Protein AF-A0A969IJN6-F1 (afdb_monomer)

Sequence (186 aa):
MRHLQPDRSSRRGGCRHGSCEPPGGALHSAHHQQQGEQNLDPATGQPVNIPVAGADDQGPAELYTGAALYLRDQCNAEDEESDAFQDTAICGMGWTETRVDYDEDPSGKIVIDRIDPLEMAWDVRAAKRNLVDARRLHRAREIDIAVAREMFPGIDDEALDAGWARPALLDAAPHDREAARNYANA

Mean predicted aligned error: 18.48 Å

Foldseek 3Di:
DDDDDDDDDDDDDDDDDDDDDDDDDDPPPPPPPPPPDFCADPVPRHRDDDDDDDDPDPPVVVVVVVVVVVLCVQAVVVVLVVVQVVCCVVVVGWDWDWDWDCPVPVVTRTYIHTDRPVQKDWDPPQDDPPSPVTPDIGGHDDDDLVVLCVVPPPDDSVVSDPVVVCPPVVPDDPPDPVVVVPPPPD

Solvent-accessible surface area (backbone atoms only — not comparable to full-atom values): 12509 Å² total; per-residue (Å²): 133,85,88,82,84,85,89,78,91,85,84,91,84,79,89,76,96,73,94,76,89,81,80,94,75,78,86,76,75,79,76,77,78,78,76,77,81,71,58,50,39,91,89,74,72,43,74,64,85,85,86,92,82,83,91,83,60,67,68,64,55,53,50,53,50,53,49,52,51,50,51,39,65,76,30,55,31,69,60,30,54,48,50,18,49,50,35,26,73,74,75,70,44,50,33,70,46,79,46,76,40,55,87,91,32,89,88,50,40,60,38,45,44,58,46,66,56,88,32,52,47,67,39,90,82,37,79,47,78,91,46,76,66,39,88,47,77,46,77,59,81,93,72,59,67,70,58,52,46,68,78,43,70,93,62,57,69,79,77,68,57,62,69,85,80,39,68,74,69,77,71,55,66,78,84,55,71,71,66,68,71,57,78,84,76,127

Secondary structure (DSSP, 8-state):
---------------------------------------B-TTT--B-----SS---HHHHHHHHHHHHHHHHHTTHHHHHHHHHHHHHHHS--EEEEEEE-SS-TT-EEEEEEE-GGGEEE-TT--SGGGTT-S-EEE-----HHHHHHHSTT--HHHH--GGG-HHHHS-----HHHHHTTT--

Radius of gyration: 38.67 Å; Cα contacts (8 Å, |Δi|>4): 119; chains: 1; bounding box: 124×52×88 Å

pLDDT: mean 70.0, std 20.25, range [29.44, 93.81]

Structure (mmCIF, N/CA/C/O backbone):
data_AF-A0A969IJN6-F1
#
_entry.id   AF-A0A969IJN6-F1
#
loop_
_atom_site.group_PDB
_atom_site.id
_atom_site.type_symbol
_atom_site.label_atom_id
_atom_site.label_alt_id
_atom_site.label_comp_id
_atom_site.label_asym_id
_atom_site.label_entity_id
_atom_site.label_seq_id
_atom_site.pdbx_PDB_ins_code
_atom_site.Cartn_x
_atom_site.Cartn_y
_atom_site.Cartn_z
_atom_site.occupancy
_atom_site.B_iso_or_equiv
_atom_site.auth_seq_id
_atom_site.auth_comp_id
_atom_site.auth_asym_id
_atom_site.auth_atom_id
_atom_site.pdbx_PDB_model_num
ATOM 1 N N . MET A 1 1 ? -94.308 12.538 38.884 1.00 36.22 1 MET A N 1
ATOM 2 C CA . MET A 1 1 ? -95.368 11.569 39.250 1.00 36.22 1 MET A CA 1
ATOM 3 C C . MET A 1 1 ? -94.684 10.321 39.792 1.00 36.22 1 MET A C 1
ATOM 5 O O . MET A 1 1 ? -93.866 9.763 39.083 1.00 36.22 1 MET A O 1
ATOM 9 N N . ARG A 1 2 ? -94.707 10.140 41.122 1.00 33.03 2 ARG A N 1
ATOM 10 C CA . ARG A 1 2 ? -95.430 9.065 41.848 1.00 33.03 2 ARG A CA 1
ATOM 11 C C . ARG A 1 2 ? -94.942 7.659 41.458 1.00 33.03 2 ARG A C 1
ATOM 13 O O . ARG A 1 2 ? -95.201 7.217 40.355 1.00 33.03 2 ARG A O 1
ATOM 20 N N . HIS A 1 3 ? -94.073 7.065 42.279 1.00 32.59 3 HIS A N 1
ATOM 21 C CA . HIS A 1 3 ? -94.397 6.121 43.371 1.00 32.59 3 HIS A CA 1
ATOM 22 C C . HIS A 1 3 ? -94.630 4.686 42.871 1.00 32.59 3 HIS A C 1
ATOM 24 O O . HIS A 1 3 ? -95.576 4.461 42.133 1.00 32.59 3 HIS A O 1
ATOM 30 N N . LEU A 1 4 ? -93.813 3.732 43.336 1.00 39.22 4 LEU A N 1
ATOM 31 C CA . LEU A 1 4 ? -94.166 2.665 44.296 1.00 39.22 4 LEU A CA 1
ATOM 32 C C . LEU A 1 4 ? -93.147 1.500 44.192 1.00 39.22 4 LEU A C 1
ATOM 34 O O . LEU A 1 4 ? -93.090 0.793 43.194 1.00 39.22 4 LEU A O 1
ATOM 38 N N . GLN A 1 5 ? -92.365 1.299 45.259 1.00 45.56 5 GLN A N 1
ATOM 39 C CA . GLN A 1 5 ? -91.896 -0.024 45.734 1.00 45.56 5 GLN A CA 1
ATOM 40 C C . GLN A 1 5 ? -93.131 -0.842 46.233 1.00 45.56 5 GLN A C 1
ATOM 42 O O . GLN A 1 5 ? -94.168 -0.182 46.373 1.00 45.56 5 GLN A O 1
ATOM 47 N N . PRO A 1 6 ? -93.114 -2.165 46.591 1.00 51.66 6 PRO A N 1
ATOM 48 C CA . PRO A 1 6 ? -92.059 -2.832 47.390 1.00 51.66 6 PRO A CA 1
ATOM 49 C C . PRO A 1 6 ? -91.931 -4.390 47.357 1.00 51.66 6 PRO A C 1
ATOM 51 O O . PRO A 1 6 ? -92.678 -5.092 46.688 1.00 51.66 6 PRO A O 1
ATOM 54 N N . ASP A 1 7 ? -91.018 -4.870 48.221 1.00 37.38 7 ASP A N 1
ATOM 55 C CA . ASP A 1 7 ? -91.018 -6.145 48.978 1.00 37.38 7 ASP A CA 1
ATOM 56 C C . ASP A 1 7 ? -90.727 -7.457 48.202 1.00 37.38 7 ASP A C 1
ATOM 58 O O . ASP A 1 7 ? -91.192 -7.661 47.094 1.00 37.38 7 ASP A O 1
ATOM 62 N N . ARG A 1 8 ? -89.987 -8.455 48.712 1.00 37.47 8 ARG A N 1
ATOM 63 C CA . ARG A 1 8 ? -89.837 -8.896 50.107 1.00 37.47 8 ARG A CA 1
ATOM 64 C C . ARG A 1 8 ? -88.759 -9.987 50.210 1.00 37.47 8 ARG A C 1
ATOM 66 O O . ARG A 1 8 ? -88.712 -10.851 49.345 1.00 37.47 8 ARG A O 1
ATOM 73 N N . SER A 1 9 ? -88.058 -10.023 51.352 1.00 36.81 9 SER A N 1
ATOM 74 C CA . SER A 1 9 ? -87.565 -11.224 52.081 1.00 36.81 9 SER A CA 1
ATOM 75 C C . SER A 1 9 ? -86.662 -12.239 51.362 1.00 36.81 9 SER A C 1
ATOM 77 O O . SER A 1 9 ? -86.901 -12.639 50.244 1.00 36.81 9 SER A O 1
ATOM 79 N N . SER A 1 10 ? -85.701 -12.922 51.962 1.00 35.84 10 SER A N 1
ATOM 80 C CA . SER A 1 10 ? -85.052 -12.986 53.270 1.00 35.84 10 SER A CA 1
ATOM 81 C C . SER A 1 10 ? -83.904 -13.978 53.026 1.00 35.84 10 SER A C 1
ATOM 83 O O . SER A 1 10 ? -84.058 -14.903 52.232 1.00 35.84 10 SER A O 1
ATOM 85 N N . ARG A 1 11 ? -82.752 -13.841 53.670 1.00 39.81 11 ARG A N 1
ATOM 86 C CA . ARG A 1 11 ? -82.365 -14.746 54.754 1.00 39.81 11 ARG A CA 1
ATOM 87 C C . ARG A 1 11 ? -81.175 -14.148 55.489 1.00 39.81 11 ARG A C 1
ATOM 89 O O . ARG A 1 11 ? -80.240 -13.618 54.903 1.00 39.81 11 ARG A O 1
ATOM 96 N N . ARG A 1 12 ? -81.303 -14.231 56.805 1.00 34.69 12 ARG A N 1
ATOM 97 C CA . ARG A 1 12 ? -80.382 -13.790 57.843 1.00 34.69 12 ARG A CA 1
ATOM 98 C C . ARG A 1 12 ? -79.146 -14.691 57.870 1.00 34.69 12 ARG A C 1
ATOM 100 O O . ARG A 1 12 ? -79.270 -15.894 57.672 1.00 34.69 12 ARG A O 1
ATOM 107 N N . GLY A 1 13 ? -78.012 -14.112 58.243 1.00 35.03 13 GLY A N 1
ATOM 108 C CA . GLY A 1 13 ? -76.800 -14.826 58.636 1.00 35.03 13 GLY A CA 1
ATOM 109 C C . GLY A 1 13 ? -75.745 -13.824 59.083 1.00 35.03 13 GLY A C 1
ATOM 110 O O . GLY A 1 13 ? -74.882 -13.453 58.301 1.00 35.03 13 GLY A O 1
ATOM 111 N N . GLY A 1 14 ? -75.901 -13.287 60.295 1.00 34.78 14 GLY A N 1
ATOM 112 C CA . GLY A 1 14 ? -74.968 -12.325 60.880 1.00 34.78 14 GLY A CA 1
ATOM 113 C C . GLY A 1 14 ? -73.783 -12.976 61.596 1.00 34.78 14 GLY A C 1
ATOM 114 O O . GLY A 1 14 ? -73.770 -14.187 61.801 1.00 34.78 14 GLY A O 1
ATOM 115 N N . CYS A 1 15 ? -72.898 -12.090 62.080 1.00 29.44 15 CYS A N 1
ATOM 116 C CA . CYS A 1 15 ? -71.851 -12.295 63.096 1.00 29.44 15 CYS A CA 1
ATOM 117 C C . CYS A 1 15 ? -70.594 -13.054 62.609 1.00 29.44 15 CYS A C 1
ATOM 119 O O . CYS A 1 15 ? -70.708 -14.090 61.983 1.00 29.44 15 CYS A O 1
ATOM 121 N N . ARG A 1 16 ? -69.347 -12.651 62.888 1.00 36.66 16 ARG A N 1
ATOM 122 C CA . ARG A 1 16 ? -68.761 -11.727 63.877 1.00 36.66 16 ARG A CA 1
ATOM 123 C C . ARG A 1 16 ? -67.393 -11.246 63.368 1.00 36.66 16 ARG A C 1
ATOM 125 O O . ARG A 1 16 ? -66.745 -11.929 6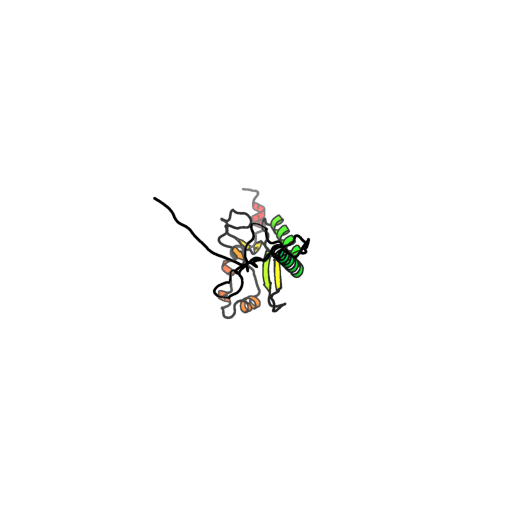2.586 1.00 36.66 16 ARG A O 1
ATOM 132 N N . HIS A 1 17 ? -66.965 -10.094 63.881 1.00 37.72 17 HIS A N 1
ATOM 133 C CA . HIS A 1 17 ? -65.573 -9.650 63.870 1.00 37.72 17 HIS A CA 1
ATOM 134 C C . HIS A 1 17 ? -64.648 -10.738 64.430 1.00 37.72 17 HIS A C 1
ATOM 136 O O . HIS A 1 17 ? -64.877 -11.240 65.531 1.00 37.72 17 HIS A O 1
ATOM 142 N N . GLY A 1 18 ? -63.607 -11.061 63.671 1.00 35.97 18 GLY A N 1
ATOM 143 C CA . GLY A 1 18 ? -62.534 -11.967 64.048 1.00 35.97 18 GLY A CA 1
ATOM 144 C C . GLY A 1 18 ? -61.374 -11.755 63.085 1.00 35.97 18 GLY A C 1
ATOM 145 O O . GLY A 1 18 ? -61.479 -12.060 61.904 1.00 35.97 18 GLY A O 1
ATOM 146 N N . SER A 1 19 ? -60.315 -11.152 63.607 1.00 44.19 19 SER A N 1
ATOM 147 C CA . SER A 1 19 ? -58.985 -10.989 63.024 1.00 44.19 19 SER A CA 1
ATOM 148 C C . SER A 1 19 ? -58.501 -12.202 62.221 1.00 44.19 19 SER A C 1
ATOM 150 O O . SER A 1 19 ? -58.396 -13.298 62.770 1.00 44.19 19 SER A O 1
ATOM 152 N N . CYS A 1 20 ? -58.133 -11.974 60.961 1.00 30.36 20 CYS A N 1
ATOM 153 C CA . CYS A 1 20 ? -57.256 -12.834 60.167 1.00 30.36 20 CYS A CA 1
ATOM 154 C C . CYS A 1 20 ? -56.541 -11.952 59.133 1.00 30.36 20 CYS A C 1
ATOM 156 O O . CYS A 1 20 ? -57.148 -11.525 58.153 1.00 30.36 20 CYS A O 1
ATOM 158 N N . GLU A 1 21 ? -55.269 -11.644 59.378 1.00 40.28 21 GLU A N 1
ATOM 159 C CA . GLU A 1 21 ? -54.351 -11.170 58.338 1.00 40.28 21 GLU A CA 1
ATOM 160 C C . GLU A 1 21 ? -54.115 -12.291 57.314 1.00 40.28 21 GLU A C 1
ATOM 162 O O . GLU A 1 21 ? -53.926 -13.442 57.723 1.00 40.28 21 GLU A O 1
ATOM 167 N N . PRO A 1 22 ? -54.061 -11.987 56.006 1.00 51.38 22 PRO A N 1
ATOM 168 C CA . PRO A 1 22 ? -53.394 -12.848 55.046 1.00 51.38 22 PRO A CA 1
ATOM 169 C C . PRO A 1 22 ? -52.023 -12.285 54.609 1.00 51.38 22 PRO A C 1
ATOM 171 O O . PRO A 1 22 ? -51.821 -11.069 54.572 1.00 51.38 22 PRO A O 1
ATOM 174 N N . PRO A 1 23 ? -51.077 -13.184 54.289 1.00 42.47 23 PRO A N 1
ATOM 175 C CA . PRO A 1 23 ? -49.644 -12.917 54.210 1.00 42.47 23 PRO A CA 1
ATOM 176 C C . PRO A 1 23 ? -49.203 -12.289 52.882 1.00 42.47 23 PRO A C 1
ATOM 178 O O . PRO A 1 23 ? -49.843 -12.450 51.844 1.00 42.47 23 PRO A O 1
ATOM 181 N N . GLY A 1 24 ? -48.046 -11.620 52.926 1.00 42.84 24 GLY A N 1
ATOM 182 C CA . GLY A 1 24 ? -47.339 -11.117 51.753 1.00 42.84 24 GLY A CA 1
ATOM 183 C C . GLY A 1 24 ? -47.072 -12.210 50.715 1.00 42.84 24 GLY A C 1
ATOM 184 O O . GLY A 1 24 ? -46.591 -13.295 51.036 1.00 42.84 24 GLY A O 1
ATOM 185 N N . GLY A 1 25 ? -47.372 -11.893 49.457 1.00 33.91 25 GLY A N 1
ATOM 186 C CA . GLY A 1 25 ? -47.171 -12.773 48.315 1.00 33.91 25 GLY A CA 1
ATOM 187 C C . GLY A 1 25 ? -47.022 -11.964 47.033 1.00 33.91 25 GLY A C 1
ATOM 188 O O . GLY A 1 25 ? -48.010 -11.549 46.444 1.00 33.91 25 GLY A O 1
ATOM 189 N N . ALA A 1 26 ? -45.761 -11.724 46.670 1.00 35.78 26 ALA A N 1
ATOM 190 C CA . ALA A 1 26 ? -45.219 -11.467 45.336 1.00 35.78 26 ALA A CA 1
ATOM 191 C C . ALA A 1 26 ? -46.143 -10.808 44.288 1.00 35.78 26 ALA A C 1
ATOM 193 O O . ALA A 1 26 ? -46.893 -11.479 43.576 1.00 35.78 26 ALA A O 1
ATOM 194 N N . LEU A 1 27 ? -45.941 -9.501 44.087 1.00 36.34 27 LEU A N 1
ATOM 195 C CA . LEU A 1 27 ? -46.170 -8.853 42.796 1.00 36.34 27 LEU A CA 1
ATOM 196 C C . LEU A 1 27 ? -45.267 -9.544 41.763 1.00 36.34 27 LEU A C 1
ATOM 198 O O . LEU A 1 27 ? -44.089 -9.218 41.639 1.00 36.34 27 LEU A O 1
ATOM 202 N N . HIS A 1 28 ? -45.797 -10.536 41.048 1.00 33.31 28 HIS A N 1
ATOM 203 C CA . HIS A 1 28 ? -45.169 -11.011 39.823 1.00 33.31 28 HIS A CA 1
ATOM 204 C C . HIS A 1 28 ? -45.350 -9.914 38.779 1.00 33.31 28 HIS A C 1
ATOM 206 O O . HIS A 1 28 ? -46.382 -9.825 38.113 1.00 33.31 28 HIS A O 1
ATOM 212 N N . SER A 1 29 ? -44.342 -9.050 38.677 1.00 36.78 29 SER A N 1
ATOM 213 C CA . SER A 1 29 ? -44.107 -8.232 37.498 1.00 36.78 29 SER A CA 1
ATOM 214 C C . SER A 1 29 ? -44.091 -9.167 36.295 1.00 36.78 29 SER A C 1
ATOM 216 O O . SER A 1 29 ? -43.170 -9.967 36.129 1.00 36.78 29 SER A O 1
ATOM 218 N N . ALA A 1 30 ? -45.142 -9.107 35.482 1.00 35.91 30 ALA A N 1
ATOM 219 C CA . ALA A 1 30 ? -45.145 -9.713 34.168 1.00 35.91 30 ALA A CA 1
ATOM 220 C C . ALA A 1 30 ? -44.055 -9.007 33.355 1.00 35.91 30 ALA A C 1
ATOM 222 O O . ALA A 1 30 ? -44.273 -7.929 32.806 1.00 35.91 30 ALA A O 1
ATOM 223 N N . HIS A 1 31 ? -42.856 -9.594 33.334 1.00 36.09 31 HIS A N 1
ATOM 224 C CA . HIS A 1 31 ? -41.841 -9.285 32.343 1.00 36.09 31 HIS A CA 1
ATOM 225 C C . HIS A 1 31 ? -42.432 -9.658 30.987 1.00 36.09 31 HIS A C 1
ATOM 227 O O . HIS A 1 31 ? -42.370 -10.802 30.543 1.00 36.09 31 HIS A O 1
ATOM 233 N N . HIS A 1 32 ? -43.064 -8.674 30.357 1.00 39.25 32 HIS A N 1
ATOM 234 C CA . HIS A 1 32 ? -43.304 -8.670 28.932 1.00 39.25 32 HIS A CA 1
ATOM 235 C C . HIS A 1 32 ? -41.921 -8.725 28.273 1.00 39.25 32 HIS A C 1
ATOM 237 O O . HIS A 1 32 ? -41.226 -7.717 28.173 1.00 39.25 32 HIS A O 1
ATOM 243 N N . GLN A 1 33 ? -41.467 -9.936 27.941 1.00 43.47 33 GLN A N 1
ATOM 244 C CA . GLN A 1 33 ? -40.301 -10.151 27.096 1.00 43.47 33 GLN A CA 1
ATOM 245 C C . GLN A 1 33 ? -40.648 -9.602 25.718 1.00 43.47 33 GLN A C 1
ATOM 247 O O . GLN A 1 33 ? -41.274 -10.270 24.898 1.00 43.47 33 GLN A O 1
ATOM 252 N N . GLN A 1 34 ? -40.276 -8.347 25.507 1.00 43.12 34 GLN A N 1
ATOM 253 C CA . GLN A 1 34 ? -40.261 -7.712 24.207 1.00 43.12 34 GLN A CA 1
ATOM 254 C C . GLN A 1 34 ? -39.128 -8.375 23.420 1.00 43.12 34 GLN A C 1
ATOM 256 O O . GLN A 1 34 ? -37.956 -8.049 23.581 1.00 43.12 34 GLN A O 1
ATOM 261 N N . GLN A 1 35 ? -39.476 -9.419 22.670 1.00 37.53 35 GLN A N 1
ATOM 262 C CA . GLN A 1 35 ? -38.557 -10.079 21.754 1.00 37.53 35 GLN A CA 1
ATOM 263 C C . GLN A 1 35 ? -38.222 -9.063 20.660 1.00 37.53 35 GLN A C 1
ATOM 265 O O . GLN A 1 35 ? -39.108 -8.641 19.921 1.00 37.53 35 GLN A O 1
ATOM 270 N N . GLY A 1 36 ? -36.967 -8.612 20.619 1.00 39.50 36 GLY A N 1
ATOM 271 C CA . GLY A 1 36 ? -36.471 -7.754 19.551 1.00 39.50 36 GLY A CA 1
ATOM 272 C C . GLY A 1 36 ? -36.576 -8.494 18.223 1.00 39.50 36 GLY A C 1
ATOM 273 O O . GLY A 1 36 ? -35.971 -9.553 18.055 1.00 39.50 36 GLY A O 1
ATOM 274 N N . GLU A 1 37 ? -37.371 -7.958 17.301 1.00 46.03 37 GLU A N 1
ATOM 275 C CA . GLU A 1 37 ? -37.394 -8.403 15.912 1.00 46.03 37 GLU A CA 1
ATOM 276 C C . GLU A 1 37 ? -35.995 -8.172 15.331 1.00 46.03 37 GLU A C 1
ATOM 278 O O . GLU A 1 37 ? -35.538 -7.040 15.177 1.00 46.03 37 GLU A O 1
ATOM 283 N N . GLN A 1 38 ? -35.267 -9.259 15.086 1.00 51.88 38 GLN A N 1
ATOM 284 C CA . GLN A 1 38 ? -33.942 -9.197 14.483 1.00 51.88 38 GLN A CA 1
ATOM 285 C C . GLN A 1 38 ? -34.117 -8.774 13.020 1.00 51.88 38 GLN A C 1
ATOM 287 O O . GLN A 1 38 ? -34.910 -9.375 12.296 1.00 51.88 38 GLN A O 1
ATOM 292 N N . ASN A 1 39 ? -33.411 -7.727 12.587 1.00 51.03 39 ASN A N 1
ATOM 293 C CA . ASN A 1 39 ? -33.445 -7.272 11.199 1.00 51.03 39 ASN A CA 1
ATOM 294 C C . ASN A 1 39 ? -32.670 -8.280 10.333 1.00 51.03 39 ASN A C 1
ATOM 296 O O . ASN A 1 39 ? -31.439 -8.312 10.344 1.00 51.03 39 ASN A O 1
ATOM 300 N N . LEU A 1 40 ? -33.404 -9.173 9.672 1.00 54.59 40 LEU A N 1
ATOM 301 C CA . LEU A 1 40 ? -32.869 -10.273 8.871 1.00 54.59 40 LEU A CA 1
ATOM 302 C C . LEU A 1 40 ? -32.700 -9.817 7.416 1.00 54.59 40 LEU A C 1
ATOM 304 O O . LEU A 1 40 ? -33.608 -9.213 6.847 1.00 54.59 40 LEU A O 1
ATOM 308 N N . ASP A 1 41 ? -31.568 -10.145 6.795 1.00 55.06 41 ASP A N 1
ATOM 309 C CA . ASP A 1 41 ? -31.380 -9.981 5.349 1.00 55.06 41 ASP A CA 1
ATOM 31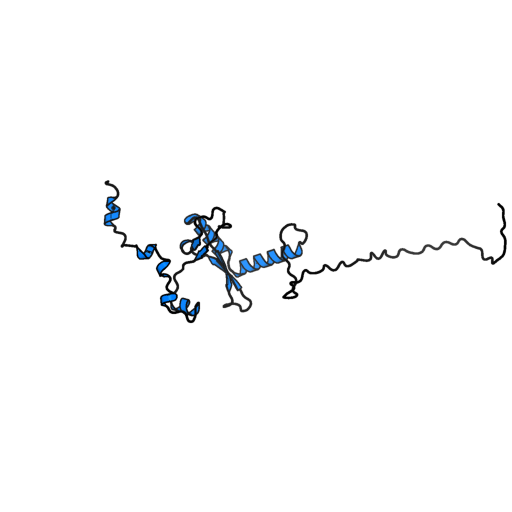0 C C . ASP A 1 41 ? -32.407 -10.849 4.590 1.00 55.06 41 ASP A C 1
ATOM 312 O O . ASP A 1 41 ? -32.430 -12.067 4.801 1.00 55.06 41 ASP A O 1
ATOM 316 N N . PRO A 1 42 ? -33.248 -10.286 3.697 1.00 55.38 42 PRO A N 1
ATOM 317 C CA . PRO A 1 42 ? -34.248 -11.053 2.955 1.00 55.38 42 PRO A CA 1
ATOM 318 C C . PRO A 1 42 ? -33.660 -12.104 1.999 1.00 55.38 42 PRO A C 1
ATOM 320 O O . PRO A 1 42 ? -34.400 -12.992 1.576 1.00 55.38 42 PRO A O 1
ATOM 323 N N . ALA A 1 43 ? -32.370 -12.033 1.648 1.00 63.22 43 ALA A N 1
ATOM 324 C CA . ALA A 1 43 ? -31.716 -13.038 0.805 1.00 63.22 43 ALA A CA 1
ATOM 325 C C . ALA A 1 43 ? -31.150 -14.224 1.605 1.00 63.22 43 ALA A C 1
ATOM 327 O O . ALA A 1 43 ? -31.183 -15.360 1.131 1.00 63.22 43 ALA A O 1
ATOM 328 N N . THR A 1 44 ? -30.654 -13.968 2.817 1.00 64.44 44 THR A N 1
ATOM 329 C CA . THR A 1 44 ? -29.825 -14.930 3.567 1.00 64.44 44 THR A CA 1
ATOM 330 C C . THR A 1 44 ? -30.476 -15.382 4.879 1.00 64.44 44 THR A C 1
ATOM 332 O O . THR A 1 44 ? -30.084 -16.394 5.455 1.00 64.44 44 THR A O 1
ATOM 335 N N . GLY A 1 45 ? -31.494 -14.664 5.370 1.00 60.78 45 GLY A N 1
ATOM 336 C CA . GLY A 1 45 ? -32.164 -14.962 6.639 1.00 60.78 45 GLY A CA 1
ATOM 337 C C . GLY A 1 45 ? -31.247 -14.824 7.858 1.00 60.78 45 GLY A C 1
ATOM 338 O O . GLY A 1 45 ? -31.529 -15.405 8.903 1.00 60.78 45 GLY A O 1
ATOM 339 N N . GLN A 1 46 ? -30.136 -14.095 7.722 1.00 62.31 46 GLN A N 1
ATOM 340 C CA . GLN A 1 46 ? -29.172 -13.838 8.789 1.00 62.31 46 GLN A CA 1
ATOM 341 C C . GLN A 1 46 ? -29.344 -12.415 9.334 1.00 62.31 46 GLN A C 1
ATOM 343 O O . GLN A 1 46 ? -29.689 -11.512 8.567 1.00 62.31 46 GLN A O 1
ATOM 348 N N . PRO A 1 47 ? -29.131 -12.196 10.644 1.00 51.88 47 PRO A N 1
ATOM 349 C CA . PRO A 1 47 ? -29.271 -10.877 11.242 1.00 51.88 47 PRO A CA 1
ATOM 350 C C . PRO A 1 47 ? -28.168 -9.948 10.725 1.00 51.88 47 PRO A C 1
ATOM 352 O O . PRO A 1 47 ? -26.982 -10.231 10.892 1.00 51.88 47 PRO A O 1
ATOM 355 N N . VAL A 1 48 ? -28.556 -8.827 10.117 1.00 55.34 48 VAL A N 1
ATOM 356 C CA . VAL A 1 48 ? -27.615 -7.782 9.700 1.00 55.34 48 VAL A CA 1
ATOM 357 C C . VAL A 1 48 ? -27.527 -6.772 10.832 1.00 55.34 48 VAL A C 1
ATOM 359 O O . VAL A 1 48 ? -28.486 -6.043 11.082 1.00 55.34 48 VAL A O 1
ATOM 362 N N . ASN A 1 49 ? -26.391 -6.717 11.529 1.00 52.06 49 ASN A N 1
ATOM 363 C CA . ASN A 1 49 ? -26.165 -5.692 12.543 1.00 52.06 49 ASN A CA 1
ATOM 364 C C . ASN A 1 49 ? -24.988 -4.787 12.167 1.00 52.06 49 ASN A C 1
ATOM 366 O O . ASN A 1 49 ? -23.831 -5.144 12.366 1.00 52.06 49 ASN A O 1
ATOM 370 N N . ILE A 1 50 ? -25.303 -3.597 11.651 1.00 60.75 50 ILE A N 1
ATOM 371 C CA . ILE A 1 50 ? -24.366 -2.474 11.560 1.00 60.75 50 ILE A CA 1
ATOM 372 C C . ILE A 1 50 ? -25.063 -1.246 12.157 1.00 60.75 50 ILE A C 1
ATOM 374 O O . ILE A 1 50 ? -25.945 -0.675 11.511 1.00 60.75 50 ILE A O 1
ATOM 378 N N . PRO A 1 51 ? -24.694 -0.838 13.384 1.00 50.19 51 PRO A N 1
ATOM 379 C CA . PRO A 1 51 ? -24.448 0.591 13.583 1.00 50.19 51 PRO A CA 1
ATOM 380 C C . PRO A 1 51 ? -23.296 0.902 14.560 1.00 50.19 51 PRO A C 1
ATOM 382 O O . PRO A 1 51 ? -23.169 0.280 15.610 1.00 50.19 51 PRO A O 1
ATOM 385 N N . VAL A 1 52 ? -22.524 1.961 14.277 1.00 52.72 52 VAL A N 1
ATOM 386 C CA . VAL A 1 52 ? -21.794 2.729 15.307 1.00 52.72 52 VAL A CA 1
ATOM 387 C C . VAL A 1 52 ? -22.052 4.221 15.104 1.00 52.72 52 VAL A C 1
ATOM 389 O O . VAL A 1 52 ? -21.415 4.890 14.294 1.00 52.72 52 VAL A O 1
ATOM 392 N N . ALA A 1 53 ? -23.024 4.725 15.865 1.00 49.81 53 ALA A N 1
ATOM 393 C CA . ALA A 1 53 ? -23.013 6.037 16.509 1.00 49.81 53 ALA A CA 1
ATOM 394 C C . ALA A 1 53 ? -24.159 6.087 17.541 1.00 49.81 53 ALA A C 1
ATOM 396 O O . ALA A 1 53 ? -25.322 5.976 17.162 1.00 49.81 53 ALA A O 1
ATOM 397 N N . GLY A 1 54 ? -23.815 6.286 18.823 1.00 54.84 54 GLY A N 1
ATOM 398 C CA . GLY A 1 54 ? -24.736 6.274 19.972 1.00 54.84 54 GLY A CA 1
ATOM 399 C C . GLY A 1 54 ? -24.643 4.959 20.747 1.00 54.84 54 GLY A C 1
ATOM 400 O O . GLY A 1 54 ? -25.259 3.981 20.363 1.00 54.84 54 GLY A O 1
ATOM 401 N N . ALA A 1 55 ? -23.803 4.919 21.783 1.00 56.28 55 ALA A N 1
ATOM 402 C CA . ALA A 1 55 ? -23.513 3.717 22.558 1.00 56.28 55 ALA A CA 1
ATOM 403 C C . ALA A 1 55 ? -24.553 3.481 23.663 1.00 56.28 55 ALA A C 1
ATOM 405 O O . ALA A 1 55 ? -24.485 4.104 24.723 1.00 56.28 55 ALA A O 1
ATOM 406 N N . ASP A 1 56 ? -25.461 2.545 23.434 1.00 57.62 56 ASP A N 1
ATOM 407 C CA . ASP A 1 56 ? -26.305 1.913 24.451 1.00 57.62 56 ASP A CA 1
ATOM 408 C C . ASP A 1 56 ? -26.041 0.401 24.604 1.00 57.62 56 ASP A C 1
ATOM 410 O O . ASP A 1 56 ? -26.373 -0.162 25.646 1.00 57.62 56 ASP A O 1
ATOM 414 N N . ASP A 1 57 ? -25.291 -0.223 23.687 1.00 65.38 57 ASP A N 1
ATOM 415 C CA . ASP A 1 57 ? -24.941 -1.649 23.743 1.00 65.38 57 ASP A CA 1
ATOM 416 C C . ASP A 1 57 ? -23.430 -1.884 23.973 1.00 65.38 57 ASP A C 1
ATOM 418 O O . ASP A 1 57 ? -22.618 -1.880 23.046 1.00 65.38 57 ASP A O 1
ATOM 422 N N . GLN A 1 58 ? -23.038 -2.121 25.235 1.00 70.00 58 GLN A N 1
ATOM 423 C CA . GLN A 1 58 ? -21.644 -2.411 25.635 1.00 70.00 58 GLN A CA 1
ATOM 424 C C . GLN A 1 58 ? -21.122 -3.747 25.070 1.00 70.00 58 GLN A C 1
ATOM 426 O O . GLN A 1 58 ? -19.971 -3.837 24.653 1.00 70.00 58 GLN A O 1
ATOM 431 N N . GLY A 1 59 ? -21.973 -4.778 25.000 1.00 76.75 59 GLY A N 1
ATOM 432 C CA . GLY A 1 59 ? -21.571 -6.128 24.575 1.00 76.75 59 GLY A CA 1
ATOM 433 C C . GLY A 1 59 ? -21.031 -6.211 23.136 1.00 76.75 59 GLY A C 1
ATOM 434 O O . GLY A 1 59 ? -19.938 -6.738 22.932 1.00 76.75 59 GLY A O 1
ATOM 435 N N . PRO A 1 60 ? -21.737 -5.672 22.123 1.00 78.56 60 PRO A N 1
ATOM 436 C CA . PRO A 1 60 ? -21.230 -5.596 20.754 1.00 78.56 60 PRO A CA 1
ATOM 437 C C . PRO A 1 60 ? -19.936 -4.782 20.635 1.00 78.56 60 PRO A C 1
ATOM 439 O O . PRO A 1 60 ? -19.030 -5.185 19.912 1.00 78.56 60 PRO A O 1
ATOM 442 N N . ALA A 1 61 ? -19.812 -3.666 21.361 1.00 77.31 61 ALA A N 1
ATOM 443 C CA . ALA A 1 61 ? -18.613 -2.829 21.323 1.00 77.31 61 ALA A CA 1
ATOM 444 C C . ALA A 1 61 ? -17.370 -3.555 21.871 1.00 77.31 61 ALA A C 1
ATOM 446 O O . ALA A 1 61 ? -16.295 -3.486 21.268 1.00 77.31 61 ALA A O 1
ATOM 447 N N . GLU A 1 62 ? -17.520 -4.289 22.976 1.00 81.94 62 GLU A N 1
ATOM 448 C CA . GLU A 1 62 ? -16.460 -5.134 23.537 1.00 81.94 62 GLU A CA 1
ATOM 449 C C . GLU A 1 62 ? -16.070 -6.258 22.572 1.00 81.94 62 GLU A C 1
ATOM 451 O O . GLU A 1 62 ? -14.881 -6.500 22.366 1.00 81.94 62 GLU A O 1
ATOM 456 N N . LEU A 1 63 ? -17.049 -6.893 21.916 1.00 84.56 63 LEU A N 1
ATOM 457 C CA . LEU A 1 63 ? -16.797 -7.946 20.933 1.00 84.56 63 LEU A CA 1
ATOM 458 C C . LEU A 1 63 ? -16.011 -7.428 19.720 1.00 84.56 63 LEU A C 1
ATOM 460 O O . LEU A 1 63 ? -15.022 -8.047 19.332 1.00 84.56 63 LEU A O 1
ATOM 464 N N . TYR A 1 64 ? -16.404 -6.289 19.139 1.00 80.31 64 TYR A N 1
ATOM 465 C CA . TYR A 1 64 ? -15.684 -5.703 18.003 1.00 80.31 64 TYR A CA 1
ATOM 466 C C . TYR A 1 64 ? -14.280 -5.238 18.387 1.00 80.31 64 TYR A C 1
ATOM 468 O O . TYR A 1 64 ? -13.344 -5.411 17.609 1.00 80.31 64 TYR A O 1
ATOM 476 N N . THR A 1 65 ? -14.112 -4.698 19.596 1.00 84.62 65 THR A N 1
ATOM 477 C CA . THR A 1 65 ? -12.790 -4.314 20.108 1.00 84.62 65 THR A CA 1
ATOM 478 C C . THR A 1 65 ? -11.907 -5.544 20.312 1.00 84.62 65 THR A C 1
ATOM 480 O O . THR A 1 65 ? -10.764 -5.556 19.864 1.00 84.62 65 THR A O 1
ATOM 483 N N . GLY A 1 66 ? -12.441 -6.604 20.927 1.00 83.19 66 GLY A N 1
ATOM 484 C CA . GLY A 1 66 ? -11.729 -7.867 21.123 1.00 83.19 66 GLY A CA 1
ATOM 485 C C . GLY A 1 66 ? -11.333 -8.524 19.802 1.00 83.19 66 GLY A C 1
ATOM 486 O O . GLY A 1 66 ? -10.196 -8.967 19.656 1.00 83.19 66 GLY A O 1
ATOM 487 N N . ALA A 1 67 ? -12.230 -8.511 18.813 1.00 83.19 67 ALA A N 1
ATOM 488 C CA . ALA A 1 67 ? -11.934 -8.990 17.467 1.00 83.19 67 ALA A CA 1
ATOM 489 C C . ALA A 1 67 ? -10.838 -8.150 16.794 1.00 83.19 67 ALA A C 1
ATOM 491 O O . ALA A 1 67 ? -9.888 -8.711 16.262 1.00 83.19 67 ALA A O 1
ATOM 492 N N . ALA A 1 68 ? -10.913 -6.817 16.858 1.00 80.12 68 ALA A N 1
ATOM 493 C CA . ALA A 1 68 ? -9.902 -5.942 16.264 1.00 80.12 68 ALA A CA 1
ATOM 494 C C . ALA A 1 68 ? -8.508 -6.139 16.884 1.00 80.12 68 ALA A C 1
ATOM 496 O O . ALA A 1 68 ? -7.516 -6.153 16.158 1.00 80.12 68 ALA A O 1
ATOM 497 N N . LEU A 1 69 ? -8.429 -6.317 18.207 1.00 82.88 69 LEU A N 1
ATOM 498 C CA . LEU A 1 69 ? -7.172 -6.608 18.903 1.00 82.88 69 LEU A CA 1
ATOM 499 C C . LEU A 1 69 ? -6.608 -7.971 18.502 1.00 82.88 69 LEU A C 1
ATOM 501 O O . LEU A 1 69 ? -5.424 -8.065 18.198 1.00 82.88 69 LEU A O 1
ATOM 505 N N . TYR A 1 70 ? -7.456 -9.001 18.451 1.00 82.56 70 TYR A N 1
ATOM 506 C CA . TYR A 1 70 ? -7.048 -10.330 18.001 1.00 82.56 70 TYR A CA 1
ATOM 507 C C . TYR A 1 70 ? -6.486 -10.284 16.578 1.00 82.56 70 TYR A C 1
ATOM 509 O O . TYR A 1 70 ? -5.400 -10.790 16.327 1.00 82.56 70 TYR A O 1
ATOM 517 N N . LEU A 1 71 ? -7.185 -9.622 15.655 1.00 79.75 71 LEU A N 1
ATOM 518 C CA . LEU A 1 71 ? -6.737 -9.517 14.270 1.00 79.75 71 LEU A CA 1
ATOM 519 C C . LEU A 1 71 ? -5.383 -8.810 14.160 1.00 79.75 71 LEU A C 1
ATOM 521 O O . LEU A 1 71 ? -4.511 -9.308 13.457 1.00 79.75 71 LEU A O 1
ATOM 525 N N . ARG A 1 72 ? -5.181 -7.699 14.882 1.00 78.31 72 ARG A N 1
ATOM 526 C CA . ARG A 1 72 ? -3.905 -6.963 14.890 1.00 78.31 72 ARG A CA 1
ATOM 527 C C . ARG A 1 72 ? -2.738 -7.785 15.432 1.00 78.31 72 ARG A C 1
ATOM 529 O O . ARG A 1 72 ? -1.668 -7.770 14.832 1.00 78.31 72 ARG A O 1
ATOM 536 N N . ASP A 1 73 ? -2.965 -8.518 16.518 1.00 81.75 73 ASP A N 1
ATOM 537 C CA . ASP A 1 73 ? -1.964 -9.392 17.139 1.00 81.75 73 ASP A CA 1
ATOM 538 C C . ASP A 1 73 ? -1.555 -10.547 16.208 1.00 81.75 73 ASP A C 1
ATOM 540 O O . ASP A 1 73 ? -0.377 -10.863 16.072 1.00 81.75 73 ASP A O 1
ATOM 544 N N . GLN A 1 74 ? -2.511 -11.137 15.483 1.00 79.00 74 GLN A N 1
ATOM 545 C CA . GLN A 1 74 ? -2.234 -12.274 14.595 1.00 79.00 74 GLN A CA 1
ATOM 546 C C . GLN A 1 74 ? -1.496 -11.912 13.296 1.00 79.00 74 GLN A C 1
ATOM 548 O O . GLN A 1 74 ? -0.950 -12.807 12.646 1.00 79.00 74 GLN A O 1
ATOM 553 N N . CYS A 1 75 ? -1.474 -10.635 12.903 1.00 72.75 75 CYS A N 1
ATOM 554 C CA . CYS A 1 75 ? -0.841 -10.183 11.659 1.00 72.75 75 CYS A CA 1
ATOM 555 C C . CYS A 1 75 ? 0.375 -9.273 11.853 1.00 72.75 75 CYS A C 1
ATOM 557 O O . CYS A 1 75 ? 0.858 -8.723 10.872 1.00 72.75 75 CYS A O 1
ATOM 559 N N . ASN A 1 76 ? 0.878 -9.132 13.086 1.00 76.94 76 ASN A N 1
ATOM 560 C CA . ASN A 1 76 ? 2.003 -8.247 13.413 1.00 76.94 76 ASN A CA 1
ATOM 561 C C . ASN A 1 76 ? 1.811 -6.805 12.896 1.00 76.94 76 ASN A C 1
ATOM 563 O O . ASN A 1 76 ? 2.749 -6.152 12.442 1.00 76.94 76 ASN A O 1
ATOM 567 N N . ALA A 1 77 ? 0.569 -6.312 12.957 1.00 78.50 77 ALA A N 1
ATOM 568 C CA . ALA A 1 77 ? 0.167 -5.053 12.334 1.00 78.50 77 ALA A CA 1
ATOM 569 C C . ALA A 1 77 ? 0.958 -3.835 12.829 1.00 78.50 77 ALA A C 1
ATOM 571 O O . ALA A 1 77 ? 1.088 -2.858 12.100 1.00 78.50 77 ALA A O 1
ATOM 572 N N . GLU A 1 78 ? 1.450 -3.865 14.070 1.00 81.38 78 GLU A N 1
ATOM 573 C CA . GLU A 1 78 ? 2.140 -2.730 14.692 1.00 81.38 78 GLU A CA 1
ATOM 574 C C . GLU A 1 78 ? 3.441 -2.361 13.969 1.00 81.38 78 GLU A C 1
ATOM 576 O O . GLU A 1 78 ? 3.733 -1.172 13.813 1.00 81.38 78 GLU A O 1
ATOM 581 N N . ASP A 1 79 ? 4.193 -3.355 13.491 1.00 86.50 79 ASP A N 1
ATOM 582 C CA . ASP A 1 79 ? 5.448 -3.126 12.770 1.00 86.50 79 ASP A CA 1
ATOM 583 C C . ASP A 1 79 ? 5.166 -2.541 11.377 1.00 86.50 79 ASP A C 1
ATOM 585 O O . ASP A 1 79 ? 5.735 -1.518 10.997 1.00 86.50 79 ASP A O 1
ATOM 589 N N . GLU A 1 80 ? 4.204 -3.115 10.655 1.00 89.44 80 GLU A N 1
ATOM 590 C CA . GLU A 1 80 ? 3.819 -2.671 9.309 1.00 89.44 80 GLU A CA 1
ATOM 591 C C . GLU A 1 80 ? 3.164 -1.273 9.330 1.00 89.44 80 GLU A C 1
ATOM 593 O O . GLU A 1 80 ? 3.434 -0.429 8.470 1.00 89.44 80 GLU A O 1
ATOM 598 N N . GLU A 1 81 ? 2.349 -0.970 10.351 1.00 87.69 81 GLU A N 1
ATOM 599 C CA . GLU A 1 81 ? 1.810 0.377 10.596 1.00 87.69 81 GLU A CA 1
ATOM 600 C C . GLU A 1 81 ? 2.928 1.380 10.953 1.00 87.69 81 GLU A C 1
ATOM 602 O O . GLU A 1 81 ? 2.871 2.544 10.536 1.00 87.69 81 GLU A O 1
ATOM 607 N N . SER A 1 82 ? 3.963 0.946 11.683 1.00 91.38 82 SER A N 1
ATOM 608 C CA . SER A 1 82 ? 5.117 1.784 12.044 1.00 91.38 82 SER A CA 1
ATOM 609 C C . SER A 1 82 ? 5.989 2.115 10.835 1.00 91.38 82 SER A C 1
ATOM 611 O O . SER A 1 82 ? 6.383 3.273 10.658 1.00 91.38 82 SER A O 1
ATOM 613 N N . ASP A 1 83 ? 6.237 1.144 9.961 1.00 90.81 83 ASP A N 1
ATOM 614 C CA . ASP A 1 83 ? 6.989 1.373 8.731 1.00 90.81 83 ASP A CA 1
ATOM 615 C C . ASP A 1 83 ? 6.200 2.258 7.753 1.00 90.81 83 ASP A C 1
ATOM 617 O O . ASP A 1 83 ? 6.755 3.197 7.179 1.00 90.81 83 ASP A O 1
ATOM 621 N N . ALA A 1 84 ? 4.881 2.068 7.632 1.00 90.94 84 ALA A N 1
ATOM 622 C CA . ALA A 1 84 ? 4.032 2.976 6.858 1.00 90.94 84 ALA A CA 1
ATOM 623 C C . ALA A 1 84 ? 4.016 4.404 7.447 1.00 90.94 84 ALA A C 1
ATOM 625 O O . ALA A 1 84 ? 3.963 5.403 6.717 1.00 90.94 84 ALA A O 1
ATOM 626 N N . PHE A 1 85 ? 4.100 4.548 8.771 1.00 91.44 85 PHE A N 1
ATOM 627 C CA . PHE A 1 85 ? 4.277 5.857 9.397 1.00 91.44 85 PHE A CA 1
ATOM 628 C C . PHE A 1 85 ? 5.635 6.479 9.041 1.00 91.44 85 PHE A C 1
ATOM 630 O O . PHE A 1 85 ? 5.700 7.670 8.716 1.00 91.44 85 PHE A O 1
ATOM 637 N N . GLN A 1 86 ? 6.709 5.688 9.034 1.00 93.81 86 GLN A N 1
ATOM 638 C CA . GLN A 1 86 ? 8.023 6.138 8.579 1.00 93.81 86 GLN A CA 1
ATOM 639 C C . GLN A 1 86 ? 7.987 6.584 7.109 1.00 93.81 86 GLN A C 1
ATOM 641 O O . GLN A 1 86 ? 8.499 7.659 6.784 1.00 93.81 86 GLN A O 1
ATOM 646 N N . ASP A 1 87 ? 7.322 5.833 6.235 1.00 92.38 87 ASP A N 1
ATOM 647 C CA . ASP A 1 87 ? 7.118 6.205 4.832 1.00 92.38 87 ASP A CA 1
ATOM 648 C C . ASP A 1 87 ? 6.359 7.530 4.702 1.00 92.38 87 ASP A C 1
ATOM 650 O O . ASP A 1 87 ? 6.742 8.404 3.921 1.00 92.38 87 ASP A O 1
ATOM 654 N N . THR A 1 88 ? 5.346 7.746 5.546 1.00 92.19 88 THR A N 1
ATOM 655 C CA . THR A 1 88 ? 4.636 9.031 5.621 1.00 92.19 88 THR A CA 1
ATOM 656 C C . THR A 1 88 ? 5.577 10.172 6.003 1.00 92.19 88 THR A C 1
ATOM 658 O O . THR A 1 88 ? 5.479 11.264 5.445 1.00 92.19 88 THR A O 1
ATOM 661 N N . ALA A 1 89 ? 6.510 9.943 6.929 1.00 92.94 89 ALA A N 1
ATOM 662 C CA . ALA A 1 89 ? 7.473 10.958 7.343 1.00 92.94 89 ALA A CA 1
ATOM 663 C C . ALA A 1 89 ? 8.505 11.295 6.248 1.00 92.94 89 ALA A C 1
ATOM 665 O O . ALA A 1 89 ? 8.951 12.440 6.172 1.00 92.94 89 ALA A O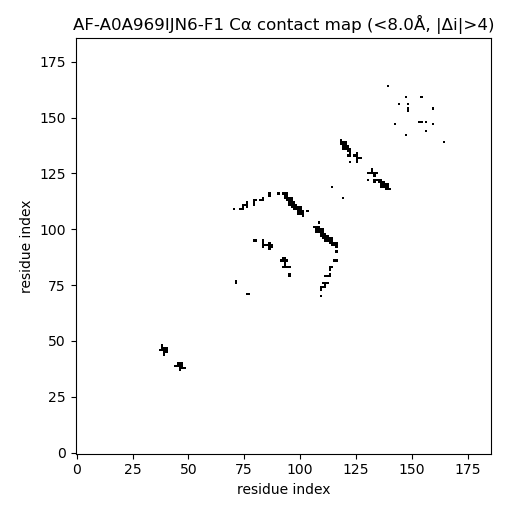 1
ATOM 666 N N . ILE A 1 90 ? 8.875 10.326 5.404 1.00 91.12 90 ILE A N 1
ATOM 667 C CA . ILE A 1 90 ? 9.899 10.484 4.356 1.00 91.12 90 ILE A CA 1
ATOM 668 C C . ILE A 1 90 ? 9.284 10.971 3.038 1.00 91.12 90 ILE A C 1
ATOM 670 O O . ILE A 1 90 ? 9.707 11.985 2.483 1.00 91.12 90 ILE A O 1
ATOM 674 N N . CYS A 1 91 ? 8.288 10.245 2.534 1.00 88.50 91 CYS A N 1
ATOM 675 C CA . CYS A 1 91 ? 7.677 10.436 1.218 1.00 88.50 91 CYS A CA 1
ATOM 676 C C . CYS A 1 91 ? 6.373 11.251 1.277 1.00 88.50 91 CYS A C 1
ATOM 678 O O . CYS A 1 91 ? 5.824 11.614 0.238 1.00 88.50 91 CYS A O 1
ATOM 680 N N . GLY A 1 92 ? 5.862 11.544 2.477 1.00 89.62 92 GLY A N 1
ATOM 681 C CA . GLY A 1 92 ? 4.610 12.279 2.694 1.00 89.62 92 GLY A CA 1
ATOM 682 C C . GLY A 1 92 ? 3.353 11.405 2.692 1.00 89.62 92 GLY A C 1
ATOM 683 O O . GLY A 1 92 ? 2.287 11.889 3.070 1.00 89.62 92 GLY A O 1
ATOM 684 N N . MET A 1 93 ? 3.470 10.135 2.294 1.00 91.06 93 MET A N 1
ATOM 685 C CA . MET A 1 93 ? 2.385 9.154 2.236 1.00 91.06 93 MET A CA 1
ATOM 686 C C . MET A 1 93 ? 2.881 7.790 2.716 1.00 91.06 93 MET A C 1
ATOM 688 O O . MET A 1 93 ? 3.985 7.386 2.365 1.00 91.06 93 MET A O 1
ATOM 692 N N . GLY A 1 94 ? 2.041 7.087 3.471 1.00 92.19 94 GLY A N 1
ATOM 693 C CA . GLY A 1 94 ? 2.270 5.723 3.939 1.00 92.19 94 GLY A CA 1
ATOM 694 C C . GLY A 1 94 ? 1.054 4.858 3.659 1.00 92.19 94 GLY A C 1
ATOM 695 O O . GLY A 1 94 ? -0.078 5.347 3.708 1.00 92.19 94 GLY A O 1
ATOM 696 N N . TRP A 1 95 ? 1.297 3.591 3.339 1.00 92.44 95 TRP A N 1
ATOM 697 C CA . TRP A 1 95 ? 0.268 2.687 2.848 1.00 92.44 95 TRP A CA 1
ATOM 698 C C . TRP A 1 95 ? 0.374 1.326 3.516 1.00 92.44 95 TRP A C 1
ATOM 700 O O . TRP A 1 95 ? 1.453 0.745 3.605 1.00 92.44 95 TRP A O 1
ATOM 710 N N . THR A 1 96 ? -0.775 0.803 3.922 1.00 92.31 96 THR A N 1
ATOM 711 C CA . THR A 1 96 ? -0.939 -0.573 4.377 1.00 92.31 96 THR A CA 1
ATOM 712 C C . THR A 1 96 ? -2.101 -1.205 3.621 1.00 92.31 96 THR A C 1
ATOM 714 O O . THR A 1 96 ? -3.078 -0.533 3.275 1.00 92.31 96 THR A O 1
ATOM 717 N N . GLU A 1 97 ? -1.992 -2.495 3.334 1.00 90.56 97 GLU A N 1
ATOM 718 C CA . GLU A 1 97 ? -3.051 -3.289 2.720 1.00 90.56 97 GLU A CA 1
ATOM 719 C C . GLU A 1 97 ? -3.508 -4.361 3.691 1.00 90.56 97 GLU A C 1
ATOM 721 O O . GLU A 1 97 ? -2.739 -5.222 4.101 1.00 90.56 97 GLU A O 1
ATOM 726 N N . THR A 1 98 ? -4.788 -4.299 4.050 1.00 89.75 98 THR A N 1
ATOM 727 C CA . THR A 1 98 ? -5.453 -5.348 4.815 1.00 89.75 98 THR A CA 1
ATOM 728 C C . THR A 1 98 ? -6.122 -6.310 3.843 1.00 89.75 98 THR A C 1
ATOM 730 O O . THR A 1 98 ? -7.086 -5.939 3.169 1.00 89.75 98 THR A O 1
ATOM 733 N N . ARG A 1 99 ? -5.632 -7.547 3.781 1.00 87.38 99 ARG A N 1
ATOM 734 C CA . ARG A 1 99 ? -6.165 -8.616 2.925 1.00 87.38 99 ARG A CA 1
ATOM 735 C C . ARG A 1 99 ? -6.513 -9.852 3.746 1.00 87.38 99 ARG A C 1
ATOM 737 O O . ARG A 1 99 ? -6.012 -10.032 4.851 1.00 87.38 99 ARG A O 1
ATOM 744 N N . VAL A 1 100 ? -7.377 -10.703 3.200 1.00 87.81 100 VAL A N 1
ATOM 745 C CA . VAL A 1 100 ? -7.628 -12.040 3.750 1.00 87.81 100 VAL A CA 1
ATOM 746 C C . VAL A 1 100 ? -6.828 -13.035 2.922 1.00 87.81 100 VAL A C 1
ATOM 748 O O . VAL A 1 100 ? -7.006 -13.114 1.708 1.00 87.81 100 VAL A O 1
ATOM 751 N N . ASP A 1 101 ? -5.930 -13.747 3.583 1.00 82.12 101 ASP A N 1
ATOM 752 C CA . ASP A 1 101 ? -5.102 -14.805 3.030 1.00 82.12 101 ASP A CA 1
ATOM 753 C C . ASP A 1 101 ? -5.721 -16.169 3.356 1.00 82.12 101 ASP A C 1
ATOM 755 O O . ASP A 1 101 ? -6.091 -16.431 4.501 1.00 82.12 101 ASP A O 1
ATOM 759 N N . TYR A 1 102 ? -5.847 -17.028 2.350 1.00 83.62 102 TYR A N 1
ATOM 760 C CA 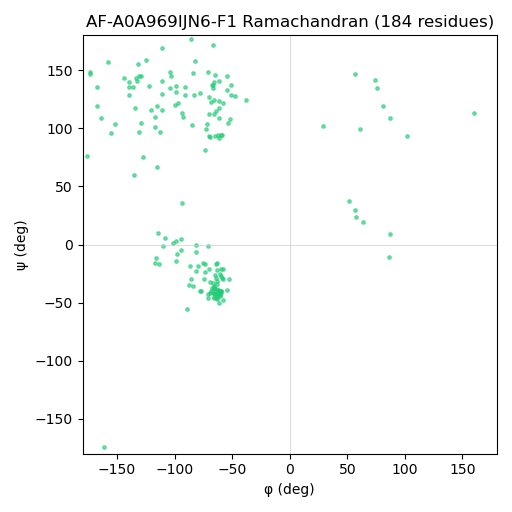. TYR A 1 102 ? -6.418 -18.368 2.487 1.00 83.62 102 TYR A CA 1
ATOM 761 C C . TYR A 1 102 ? -5.373 -19.480 2.326 1.00 83.62 102 TYR A C 1
ATOM 763 O O . TYR A 1 102 ? -5.726 -20.654 2.446 1.00 83.62 102 TYR A O 1
ATOM 771 N N . ASP A 1 103 ? -4.107 -19.137 2.069 1.00 79.19 103 ASP A N 1
ATOM 772 C CA . ASP A 1 103 ? -3.056 -20.119 1.792 1.00 79.19 103 ASP A CA 1
ATOM 773 C C . ASP A 1 103 ? -2.557 -20.794 3.078 1.00 79.19 103 ASP A C 1
ATOM 775 O O . ASP A 1 103 ? -2.337 -22.007 3.111 1.00 79.19 103 ASP A O 1
ATOM 779 N N . GLU A 1 104 ? -2.408 -20.024 4.161 1.00 74.69 104 GLU A N 1
ATOM 780 C CA . GLU A 1 104 ? -1.965 -20.541 5.464 1.00 74.69 104 GLU A CA 1
ATOM 781 C C . GLU A 1 104 ? -3.110 -21.131 6.299 1.00 74.69 104 GLU A C 1
ATOM 783 O O . GLU A 1 104 ? -2.916 -22.120 7.010 1.00 74.69 104 GLU A O 1
ATOM 788 N N . ASP A 1 105 ? -4.302 -20.532 6.220 1.00 76.12 105 ASP A N 1
ATOM 789 C CA . ASP A 1 105 ? -5.482 -20.946 6.979 1.00 76.12 105 ASP A CA 1
ATOM 790 C C . ASP A 1 105 ? -6.723 -20.988 6.068 1.00 76.12 105 ASP A C 1
ATOM 792 O O . ASP A 1 105 ? -7.171 -19.941 5.591 1.00 76.12 105 ASP A O 1
ATOM 796 N N . PRO A 1 106 ? -7.347 -22.166 5.868 1.00 77.69 106 PRO A N 1
ATOM 797 C CA . PRO A 1 106 ? -8.592 -22.293 5.110 1.00 77.69 106 PRO A CA 1
ATOM 798 C C . PRO A 1 106 ? -9.758 -21.463 5.666 1.00 77.69 106 PRO A C 1
ATOM 800 O O . PRO A 1 106 ? -10.725 -21.209 4.947 1.00 77.69 106 PRO A O 1
ATOM 803 N N . SER A 1 107 ? -9.705 -21.069 6.942 1.00 77.31 107 SER A N 1
ATOM 804 C CA . SER A 1 107 ? -10.691 -20.183 7.568 1.00 77.31 107 SER A CA 1
ATOM 805 C C . SER A 1 107 ? -10.452 -18.692 7.284 1.00 77.31 107 SER A C 1
ATOM 807 O O . SER A 1 107 ? -11.332 -17.878 7.564 1.00 77.31 107 SER A O 1
ATOM 809 N N . GLY A 1 108 ? -9.336 -18.354 6.630 1.00 78.62 108 GLY A N 1
ATOM 810 C CA . GLY A 1 108 ? -8.969 -17.003 6.224 1.00 78.62 108 GLY A CA 1
ATOM 811 C C . GLY A 1 108 ? -8.228 -16.262 7.331 1.00 78.62 108 GLY A C 1
ATOM 812 O O . GLY A 1 108 ? -8.819 -15.841 8.325 1.00 78.62 108 GLY A O 1
ATOM 813 N N . LYS A 1 109 ? -6.930 -16.047 7.138 1.00 82.56 109 LYS A N 1
ATOM 814 C CA . LYS A 1 109 ? -6.098 -15.222 8.012 1.00 82.56 109 LYS A CA 1
ATOM 815 C C . LYS A 1 109 ? -6.108 -13.788 7.501 1.00 82.56 109 LYS A C 1
ATOM 817 O O . LYS A 1 109 ? -5.843 -13.544 6.330 1.00 82.56 109 LYS A O 1
ATOM 822 N N . ILE A 1 110 ? -6.397 -12.819 8.362 1.00 84.75 110 ILE A N 1
ATOM 823 C CA . ILE A 1 110 ? -6.233 -11.411 7.982 1.00 84.75 110 ILE A CA 1
ATOM 824 C C . ILE A 1 110 ? -4.750 -11.067 8.064 1.00 84.75 110 ILE A C 1
ATOM 826 O O . ILE A 1 110 ? -4.110 -11.365 9.068 1.00 84.75 110 ILE A O 1
ATOM 830 N N . VAL A 1 111 ? -4.222 -10.451 7.013 1.00 85.81 111 VAL A N 1
ATOM 831 C CA . VAL A 1 111 ? -2.838 -9.985 6.915 1.00 85.81 111 VAL A CA 1
ATOM 832 C C . VAL A 1 111 ? -2.859 -8.486 6.641 1.00 85.81 111 VAL A C 1
ATOM 834 O O . VAL A 1 111 ? -3.669 -8.014 5.839 1.00 85.81 111 VAL A O 1
ATOM 837 N N . ILE A 1 112 ? -2.002 -7.739 7.336 1.00 88.25 112 ILE A N 1
ATOM 838 C CA . ILE A 1 112 ? -1.786 -6.310 7.118 1.00 88.25 112 ILE A CA 1
ATOM 839 C C . ILE A 1 112 ? -0.336 -6.158 6.683 1.00 88.25 112 ILE A C 1
ATOM 841 O O . ILE A 1 112 ? 0.546 -6.355 7.503 1.00 88.25 112 ILE A O 1
ATOM 845 N N . ASP A 1 113 ? -0.112 -5.825 5.415 1.00 90.44 113 ASP A N 1
ATOM 846 C CA . ASP A 1 113 ? 1.228 -5.671 4.837 1.00 90.44 113 ASP A CA 1
ATOM 847 C C . ASP A 1 113 ? 1.487 -4.190 4.508 1.00 90.44 113 ASP A C 1
ATOM 849 O O . ASP A 1 113 ? 0.596 -3.497 3.994 1.00 90.44 113 ASP A O 1
ATOM 853 N N . ARG A 1 114 ? 2.704 -3.684 4.742 1.00 92.12 114 ARG A N 1
ATOM 854 C CA . ARG A 1 114 ? 3.135 -2.381 4.219 1.00 92.12 114 ARG A C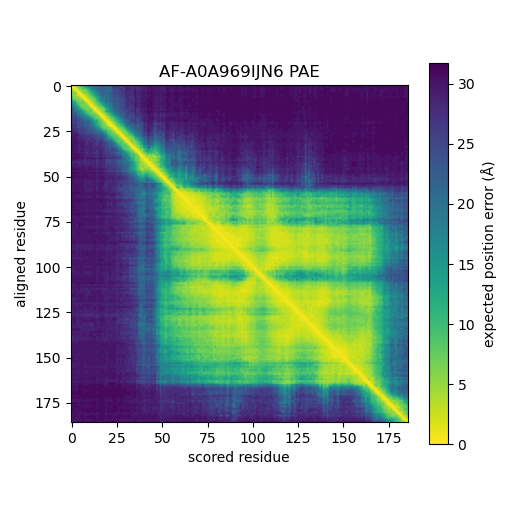A 1
ATOM 855 C C . ARG A 1 114 ? 3.249 -2.430 2.700 1.00 92.12 114 ARG A C 1
ATOM 857 O O . ARG A 1 114 ? 3.828 -3.348 2.117 1.00 92.12 114 ARG A O 1
ATOM 864 N N . ILE A 1 115 ? 2.762 -1.379 2.047 1.00 92.31 115 ILE A N 1
ATOM 865 C CA . ILE A 1 115 ? 2.988 -1.150 0.618 1.00 92.31 115 ILE A CA 1
ATOM 866 C C . ILE A 1 115 ? 4.030 -0.049 0.446 1.00 92.31 115 ILE A C 1
ATOM 868 O O . ILE A 1 115 ? 3.930 1.007 1.071 1.00 92.31 115 ILE A O 1
ATOM 872 N N . ASP A 1 116 ? 4.989 -0.269 -0.457 1.00 88.12 116 ASP A N 1
ATOM 873 C CA . ASP A 1 116 ? 5.932 0.773 -0.859 1.00 88.12 116 ASP A CA 1
ATOM 874 C C . ASP A 1 116 ? 5.162 1.989 -1.420 1.00 88.12 116 ASP A C 1
ATOM 876 O O . ASP A 1 116 ? 4.409 1.856 -2.394 1.00 88.12 116 ASP A O 1
ATOM 880 N N . PRO A 1 117 ? 5.333 3.194 -0.844 1.00 87.56 117 PRO A N 1
ATOM 881 C CA . PRO A 1 117 ? 4.622 4.386 -1.292 1.00 87.56 117 PRO A CA 1
ATOM 882 C C . PRO A 1 117 ? 4.884 4.764 -2.753 1.00 87.56 117 PRO A C 1
ATOM 884 O O . PRO A 1 117 ? 4.060 5.465 -3.342 1.00 87.56 117 PRO A O 1
ATOM 887 N N . LEU A 1 118 ? 5.988 4.311 -3.353 1.00 86.75 118 LEU A N 1
ATOM 888 C CA . LEU A 1 118 ? 6.319 4.566 -4.755 1.00 86.75 118 LEU A CA 1
ATOM 889 C C . LEU A 1 118 ? 5.571 3.647 -5.731 1.00 86.75 118 LEU A C 1
ATOM 891 O O . LEU A 1 118 ? 5.450 3.990 -6.907 1.00 86.75 118 LEU A O 1
ATOM 895 N N . GLU A 1 119 ? 5.023 2.523 -5.260 1.00 88.81 119 GLU A N 1
ATOM 896 C CA . GLU A 1 119 ? 4.135 1.661 -6.055 1.00 88.81 119 GLU A CA 1
ATOM 897 C C . GLU A 1 119 ? 2.727 2.258 -6.197 1.00 88.81 119 GLU A C 1
ATOM 899 O O . GLU A 1 119 ? 1.941 1.825 -7.046 1.00 88.81 119 GLU A O 1
ATOM 904 N N . MET A 1 120 ? 2.379 3.244 -5.366 1.00 89.88 120 MET A N 1
ATOM 905 C CA . MET A 1 120 ? 1.028 3.782 -5.268 1.00 89.88 120 MET A CA 1
ATOM 906 C C . MET A 1 120 ? 0.856 5.049 -6.105 1.00 89.88 120 MET A C 1
ATOM 908 O O . MET A 1 120 ? 1.496 6.073 -5.883 1.00 89.88 120 MET A O 1
ATOM 912 N N . ALA A 1 121 ? -0.097 5.013 -7.034 1.00 88.44 121 ALA A N 1
ATOM 913 C CA . ALA A 1 121 ? -0.533 6.164 -7.810 1.00 88.44 121 ALA A CA 1
ATOM 914 C C . ALA A 1 121 ? -1.959 6.560 -7.408 1.00 88.44 121 ALA A C 1
ATOM 916 O O . ALA A 1 121 ? -2.923 5.822 -7.628 1.00 88.4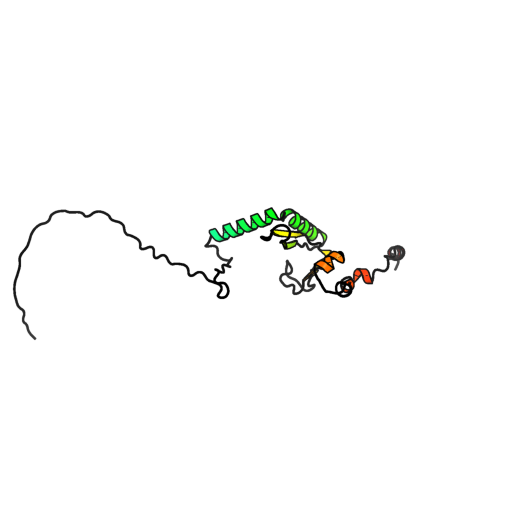4 121 ALA A O 1
ATOM 917 N N . TRP A 1 122 ? -2.106 7.759 -6.843 1.00 89.75 122 TRP A N 1
ATOM 918 C CA . TRP A 1 122 ? -3.391 8.274 -6.372 1.00 89.75 122 TRP A CA 1
ATOM 919 C C . TRP A 1 122 ? -3.924 9.439 -7.215 1.00 89.75 122 TRP A C 1
ATOM 921 O O . TRP A 1 122 ? -3.275 9.981 -8.118 1.00 89.75 122 TRP A O 1
ATOM 931 N N . ASP A 1 123 ? -5.182 9.801 -6.969 1.00 91.31 123 ASP A N 1
ATOM 932 C CA . ASP A 1 123 ? -5.818 10.945 -7.610 1.00 91.31 123 ASP A CA 1
ATOM 933 C C . ASP A 1 123 ? -5.124 12.257 -7.219 1.00 91.31 123 ASP A C 1
ATOM 935 O O . ASP A 1 123 ? -5.193 12.698 -6.075 1.00 91.31 123 ASP A O 1
ATOM 939 N N . VAL A 1 124 ? -4.508 12.926 -8.197 1.00 86.06 124 VAL A N 1
ATOM 940 C CA . VAL A 1 124 ? -3.835 14.223 -8.007 1.00 86.06 124 VAL A CA 1
ATOM 941 C C . VAL A 1 124 ? -4.797 15.336 -7.586 1.00 86.06 124 VAL A C 1
ATOM 943 O O . VAL A 1 124 ? -4.358 16.396 -7.150 1.00 86.06 124 VAL A O 1
ATOM 946 N N . ARG A 1 125 ? -6.110 15.131 -7.760 1.00 89.00 125 ARG A N 1
ATOM 947 C CA . ARG A 1 125 ? -7.150 16.090 -7.368 1.00 89.00 125 ARG A CA 1
ATOM 948 C C . ARG A 1 125 ? -7.730 15.825 -5.983 1.00 89.00 125 ARG A C 1
ATOM 950 O O . ARG A 1 125 ? -8.559 16.622 -5.546 1.00 89.00 125 ARG A O 1
ATOM 957 N N . ALA A 1 126 ? -7.331 14.745 -5.313 1.00 90.56 126 ALA A N 1
ATOM 958 C CA . ALA A 1 126 ? -7.763 14.485 -3.948 1.00 90.56 126 ALA A CA 1
ATOM 959 C C . ALA A 1 126 ? -7.192 15.559 -3.016 1.00 90.56 126 ALA A C 1
ATOM 961 O O . ALA A 1 126 ? -5.984 15.796 -2.983 1.00 90.56 126 ALA A O 1
ATOM 962 N N . ALA A 1 127 ? -8.072 16.229 -2.278 1.00 88.81 127 ALA A N 1
ATOM 963 C CA . ALA A 1 127 ? -7.698 17.312 -1.375 1.00 88.81 127 ALA A CA 1
ATOM 964 C C . ALA A 1 127 ? -7.939 16.949 0.092 1.00 88.81 127 ALA A C 1
ATOM 966 O O . ALA A 1 127 ? -7.418 17.615 0.992 1.00 88.81 127 ALA A O 1
ATOM 967 N N . LYS A 1 128 ? -8.746 15.915 0.364 1.00 91.88 128 LYS A N 1
ATOM 968 C CA . LYS A 1 128 ? -9.028 15.489 1.732 1.00 91.88 128 LYS A CA 1
ATOM 969 C C . LYS A 1 128 ? -7.930 14.564 2.242 1.00 91.88 128 LYS A C 1
ATOM 971 O O . LYS A 1 128 ? -7.342 13.772 1.509 1.00 91.88 128 LYS A O 1
ATOM 976 N N . ARG A 1 129 ? -7.687 14.656 3.553 1.00 89.19 129 ARG A N 1
ATOM 977 C CA . ARG A 1 129 ? -6.786 13.744 4.267 1.00 89.19 129 ARG A CA 1
ATOM 978 C C . ARG A 1 129 ? -7.215 12.302 4.025 1.00 89.19 129 ARG A C 1
ATOM 980 O O . ARG A 1 129 ? -8.411 12.028 3.939 1.00 89.19 129 ARG A O 1
ATOM 987 N N . ASN A 1 130 ? -6.229 11.415 3.948 1.00 88.50 130 ASN A N 1
ATOM 988 C CA . ASN A 1 130 ? -6.426 9.993 3.685 1.00 88.50 130 ASN A CA 1
ATOM 989 C C . ASN A 1 130 ? -7.171 9.691 2.370 1.00 88.50 130 ASN A C 1
ATOM 991 O O . ASN A 1 130 ? -7.809 8.652 2.251 1.00 88.50 130 ASN A O 1
ATOM 995 N N . LEU A 1 131 ? -7.138 10.619 1.403 1.00 90.12 131 LEU A N 1
ATOM 996 C CA . LEU A 1 131 ? -7.667 10.418 0.050 1.00 90.12 131 LEU A CA 1
ATOM 997 C C . LEU A 1 131 ? -9.151 10.008 0.014 1.00 90.12 131 LEU A C 1
ATOM 999 O O . LEU A 1 131 ? -9.601 9.346 -0.914 1.00 90.12 131 LEU A O 1
ATOM 1003 N N . VAL A 1 132 ? -9.937 10.449 1.002 1.00 91.69 132 VAL A N 1
ATOM 1004 C CA . VAL A 1 132 ? -11.371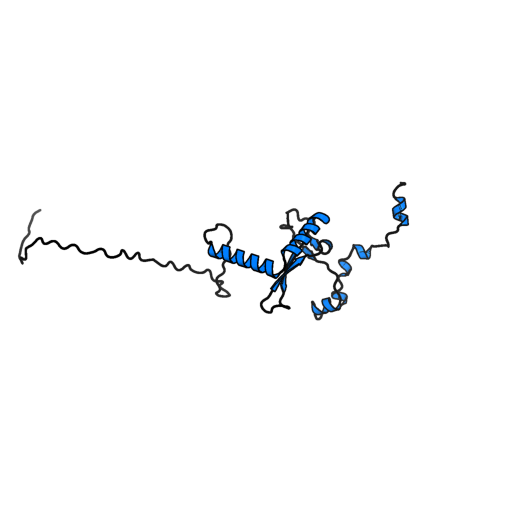 10.114 1.136 1.00 91.69 132 VAL A CA 1
ATOM 1005 C C . VAL A 1 132 ? -12.199 10.592 -0.065 1.00 91.69 132 VAL A C 1
ATOM 1007 O O . VAL A 1 132 ? -13.265 10.055 -0.349 1.00 91.69 132 VAL A O 1
ATOM 1010 N N . ASP A 1 133 ? -11.736 11.629 -0.764 1.00 92.88 133 ASP A N 1
ATOM 1011 C CA . ASP A 1 133 ? -12.349 12.160 -1.982 1.00 92.88 133 ASP A CA 1
ATOM 1012 C C . ASP A 1 133 ? -11.690 11.668 -3.282 1.00 92.88 133 ASP A C 1
ATOM 1014 O O . ASP A 1 133 ? -12.103 12.097 -4.364 1.00 92.88 133 ASP A O 1
ATOM 1018 N N . ALA A 1 134 ? -10.693 10.780 -3.204 1.00 91.50 134 ALA A N 1
ATOM 1019 C CA . ALA A 1 134 ? -10.041 10.233 -4.385 1.00 91.50 134 ALA A CA 1
ATOM 1020 C C . ALA A 1 134 ? -11.006 9.356 -5.186 1.00 91.50 134 ALA A C 1
ATOM 1022 O O . ALA A 1 134 ? -11.746 8.537 -4.644 1.00 91.50 134 ALA A O 1
ATOM 1023 N N . ARG A 1 135 ? -10.976 9.512 -6.512 1.00 91.44 135 ARG A N 1
ATOM 1024 C CA . ARG A 1 135 ? -11.782 8.689 -7.431 1.00 91.44 135 ARG A CA 1
ATOM 1025 C C . ARG A 1 135 ? -10.996 7.552 -8.058 1.00 91.44 135 ARG A C 1
ATOM 1027 O O . ARG A 1 135 ? -11.584 6.673 -8.679 1.00 91.44 135 ARG A O 1
ATOM 1034 N N . ARG A 1 136 ? -9.671 7.613 -7.953 1.00 89.31 136 ARG A N 1
ATOM 1035 C CA . ARG A 1 136 ? -8.758 6.631 -8.517 1.00 89.31 136 ARG A CA 1
ATOM 1036 C C . ARG A 1 136 ? -7.622 6.354 -7.544 1.00 89.31 136 ARG A C 1
ATOM 1038 O O . ARG A 1 136 ? -7.041 7.286 -6.986 1.00 89.31 136 ARG A O 1
ATOM 1045 N N . LEU A 1 137 ? -7.322 5.075 -7.390 1.00 90.50 137 LEU A N 1
ATOM 1046 C CA . LEU A 1 137 ? -6.174 4.541 -6.677 1.00 90.50 137 LEU A CA 1
ATOM 1047 C C . LEU A 1 137 ? -5.674 3.366 -7.512 1.00 90.50 137 LEU A C 1
ATOM 1049 O O . LEU A 1 137 ? -6.466 2.512 -7.912 1.00 90.50 137 LEU A O 1
ATOM 1053 N N . HIS A 1 138 ? -4.386 3.359 -7.819 1.00 88.69 138 HIS A N 1
ATOM 1054 C CA . HIS A 1 138 ? -3.748 2.307 -8.593 1.00 88.69 138 HIS A CA 1
ATOM 1055 C C . HIS A 1 138 ? -2.465 1.894 -7.889 1.00 88.69 138 HIS A C 1
ATOM 1057 O O . HIS A 1 138 ? -1.736 2.749 -7.389 1.00 88.69 138 HIS A O 1
ATOM 1063 N N . ARG A 1 139 ? -2.184 0.595 -7.896 1.00 88.94 139 ARG A N 1
ATOM 1064 C CA . ARG A 1 139 ? -0.903 0.041 -7.477 1.00 88.94 139 ARG A CA 1
ATOM 1065 C C . ARG A 1 139 ? -0.197 -0.517 -8.704 1.00 88.94 139 ARG A C 1
ATOM 1067 O O . ARG A 1 139 ? -0.804 -1.275 -9.460 1.00 88.94 139 ARG A O 1
ATOM 1074 N N . ALA A 1 140 ? 1.055 -0.135 -8.903 1.00 86.88 140 ALA A N 1
ATOM 1075 C CA . ALA A 1 140 ? 1.913 -0.650 -9.957 1.00 86.88 140 ALA A CA 1
ATOM 1076 C C . ALA A 1 140 ? 3.143 -1.295 -9.313 1.00 86.88 140 ALA A C 1
ATOM 1078 O O . ALA A 1 140 ? 3.930 -0.613 -8.665 1.00 86.88 140 ALA A O 1
ATOM 1079 N N . ARG A 1 141 ? 3.295 -2.608 -9.497 1.00 86.06 141 ARG A N 1
ATOM 1080 C CA . ARG A 1 141 ? 4.390 -3.405 -8.935 1.00 86.06 141 ARG A CA 1
ATOM 1081 C C . ARG A 1 141 ? 4.979 -4.309 -10.007 1.00 86.06 141 ARG A C 1
ATOM 1083 O O . A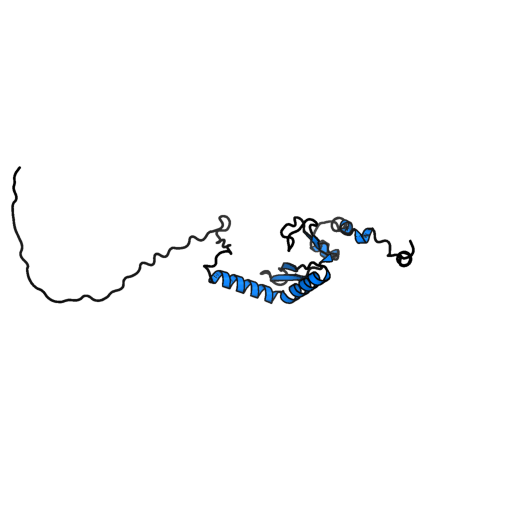RG A 1 141 ? 4.243 -4.862 -10.821 1.00 86.06 141 ARG A O 1
ATOM 1090 N N . GLU A 1 142 ? 6.293 -4.489 -9.969 1.00 85.50 142 GLU A N 1
ATOM 1091 C CA . GLU A 1 142 ? 6.969 -5.511 -10.764 1.00 85.50 142 GLU A CA 1
ATOM 1092 C C . GLU A 1 142 ? 6.903 -6.863 -10.060 1.00 85.50 142 GLU A C 1
ATOM 1094 O O . GLU A 1 142 ? 7.251 -6.984 -8.887 1.00 85.50 142 GLU A O 1
ATOM 1099 N N . ILE A 1 143 ? 6.459 -7.882 -10.786 1.00 87.06 143 ILE A N 1
ATOM 1100 C CA . ILE A 1 143 ? 6.428 -9.266 -10.318 1.00 87.06 143 ILE A CA 1
ATOM 1101 C C . ILE A 1 143 ? 7.034 -10.168 -11.385 1.00 87.06 143 ILE A C 1
ATOM 1103 O O . ILE A 1 143 ? 7.021 -9.834 -12.572 1.00 87.06 143 ILE A O 1
ATOM 1107 N N . ASP A 1 144 ? 7.540 -11.325 -10.968 1.00 88.75 144 ASP A N 1
ATOM 1108 C CA . ASP A 1 144 ? 8.022 -12.328 -11.909 1.00 88.75 144 ASP A CA 1
ATOM 1109 C C . ASP A 1 144 ? 6.891 -12.809 -12.824 1.00 88.75 144 ASP A C 1
ATOM 1111 O O . ASP A 1 144 ? 5.765 -13.056 -12.384 1.00 88.75 144 ASP A O 1
ATOM 1115 N N . ILE A 1 145 ? 7.212 -13.026 -14.102 1.00 84.88 145 ILE A N 1
ATOM 1116 C CA . ILE A 1 145 ? 6.238 -13.475 -15.110 1.00 84.88 145 ILE A CA 1
ATOM 1117 C C . ILE A 1 145 ? 5.567 -14.803 -14.726 1.00 84.88 145 ILE A C 1
ATOM 1119 O O . ILE A 1 145 ? 4.409 -15.038 -15.061 1.00 84.88 145 ILE A O 1
ATOM 1123 N N . ALA A 1 146 ? 6.270 -15.668 -13.987 1.00 88.31 146 ALA A N 1
ATOM 1124 C CA . ALA A 1 146 ? 5.708 -16.911 -13.468 1.00 88.31 146 ALA A CA 1
ATOM 1125 C C . ALA A 1 146 ? 4.562 -16.648 -12.476 1.00 88.31 146 ALA A C 1
ATOM 1127 O O . ALA A 1 146 ? 3.502 -17.253 -12.608 1.00 88.31 146 ALA A O 1
ATOM 1128 N N . VAL A 1 147 ? 4.753 -15.696 -11.556 1.00 87.31 147 VAL A N 1
ATOM 1129 C CA . VAL A 1 147 ? 3.733 -15.278 -10.583 1.00 87.31 147 VAL A CA 1
ATOM 1130 C C . VAL A 1 147 ? 2.569 -14.595 -11.302 1.00 87.31 147 VAL A C 1
ATOM 1132 O O . VAL A 1 147 ? 1.412 -14.891 -11.026 1.00 87.31 147 VAL A O 1
ATOM 1135 N N . ALA A 1 148 ? 2.849 -13.738 -12.288 1.00 86.62 148 ALA A N 1
ATOM 1136 C CA . ALA A 1 148 ? 1.804 -13.072 -13.069 1.00 86.62 148 ALA A CA 1
ATOM 1137 C C . ALA A 1 148 ? 0.883 -14.068 -13.804 1.00 86.62 148 ALA A C 1
ATOM 1139 O O . ALA A 1 148 ? -0.337 -13.901 -13.803 1.00 86.62 148 ALA A O 1
ATOM 1140 N N . ARG A 1 149 ? 1.457 -15.128 -14.388 1.00 88.88 149 ARG A N 1
ATOM 1141 C CA . ARG A 1 149 ? 0.709 -16.202 -15.067 1.00 88.88 149 ARG A CA 1
ATOM 1142 C C . ARG A 1 149 ? -0.153 -17.027 -14.118 1.00 88.88 149 ARG A C 1
ATOM 1144 O O . ARG A 1 149 ? -1.205 -17.512 -14.524 1.00 88.88 149 ARG A O 1
ATOM 1151 N N . GLU A 1 150 ? 0.299 -17.202 -12.881 1.00 89.75 150 GLU A N 1
ATOM 1152 C CA . GLU A 1 150 ? -0.472 -17.877 -11.839 1.00 89.75 150 GLU A CA 1
ATOM 1153 C C . GLU A 1 150 ? -1.657 -17.019 -11.379 1.00 89.75 150 GLU A C 1
ATOM 1155 O O . GLU A 1 150 ? -2.773 -17.524 -11.269 1.00 89.75 150 GLU A O 1
ATOM 1160 N N . MET A 1 151 ? -1.444 -15.712 -11.197 1.00 86.00 151 MET A N 1
ATOM 1161 C CA . MET A 1 151 ? -2.498 -14.768 -10.807 1.00 86.00 151 MET A CA 1
ATOM 1162 C C . MET A 1 151 ? -3.576 -14.599 -11.889 1.00 86.00 151 MET A C 1
ATOM 1164 O O . MET A 1 151 ? -4.758 -14.471 -11.569 1.00 86.00 151 MET A O 1
ATOM 1168 N N . PHE A 1 152 ? -3.182 -14.596 -13.167 1.00 87.25 152 PHE A N 1
ATOM 1169 C CA . PHE A 1 152 ? -4.075 -14.375 -14.310 1.00 87.25 152 PHE A CA 1
ATOM 1170 C C . PHE A 1 152 ? -3.940 -15.499 -15.348 1.00 87.25 152 PHE A C 1
ATOM 1172 O O . PHE A 1 152 ? -3.337 -15.310 -16.411 1.00 87.25 152 PHE A O 1
ATOM 1179 N N . PRO A 1 153 ? -4.510 -16.684 -15.073 1.00 89.75 153 PRO A N 1
ATOM 1180 C CA . PRO A 1 153 ? -4.377 -17.822 -15.968 1.00 89.75 153 PRO A CA 1
ATOM 1181 C C . PRO A 1 153 ? -5.106 -17.576 -17.297 1.00 89.75 153 PRO A C 1
ATOM 1183 O O . PRO A 1 153 ? -6.264 -17.160 -17.326 1.00 89.75 153 PRO A O 1
ATOM 1186 N N . GLY A 1 154 ? -4.441 -17.899 -18.410 1.00 87.56 154 GLY A N 1
ATOM 1187 C CA . GLY A 1 154 ? -5.029 -17.851 -19.756 1.00 87.56 154 GLY A CA 1
ATOM 1188 C C . GLY A 1 154 ? -4.939 -16.500 -20.471 1.00 87.56 154 GLY A C 1
ATOM 1189 O O . GLY A 1 154 ? -5.554 -16.346 -21.525 1.00 87.56 154 GLY A O 1
ATOM 1190 N N . ILE A 1 155 ? -4.186 -15.545 -19.924 1.00 89.06 155 ILE A N 1
ATOM 1191 C CA . ILE A 1 155 ? -3.843 -14.283 -20.586 1.00 89.06 155 ILE A CA 1
ATOM 1192 C C . ILE A 1 155 ? -2.439 -14.402 -21.192 1.00 89.06 155 ILE A C 1
ATOM 1194 O O . ILE A 1 155 ? -1.537 -14.943 -20.553 1.00 89.06 155 ILE A O 1
ATOM 1198 N N . ASP A 1 156 ? -2.267 -13.916 -22.423 1.00 86.25 156 ASP A N 1
ATOM 1199 C CA . ASP A 1 156 ? -0.963 -13.884 -23.094 1.00 86.25 156 ASP A CA 1
ATOM 1200 C C . ASP A 1 156 ? 0.016 -12.948 -22.367 1.00 86.25 156 ASP A C 1
ATOM 1202 O O . ASP A 1 156 ? -0.374 -11.898 -21.849 1.00 86.25 156 ASP A O 1
ATOM 1206 N N . ASP A 1 157 ? 1.302 -13.304 -22.366 1.00 84.81 157 ASP A N 1
ATOM 1207 C CA . ASP A 1 157 ? 2.368 -12.556 -21.686 1.00 84.81 157 ASP A CA 1
ATOM 1208 C C . ASP A 1 157 ? 2.414 -11.081 -22.114 1.00 84.81 157 ASP A C 1
ATOM 1210 O O . ASP A 1 157 ? 2.589 -10.194 -21.281 1.00 84.81 157 ASP A O 1
ATOM 1214 N N . GLU A 1 158 ? 2.204 -10.798 -23.400 1.00 82.94 158 GLU A N 1
ATOM 1215 C CA . GLU A 1 158 ? 2.190 -9.436 -23.938 1.00 82.94 158 GLU A CA 1
ATOM 1216 C C . GLU A 1 158 ? 1.028 -8.596 -23.392 1.00 82.94 158 GLU A C 1
ATOM 1218 O O . GLU A 1 158 ? 1.121 -7.372 -23.344 1.00 82.94 158 GLU A O 1
ATOM 1223 N N . ALA A 1 159 ? -0.072 -9.235 -22.982 1.00 81.75 159 ALA A N 1
ATOM 1224 C CA . ALA A 1 159 ? -1.202 -8.568 -22.344 1.00 81.75 159 ALA A CA 1
ATOM 1225 C C . ALA A 1 159 ? -1.025 -8.431 -20.820 1.00 81.75 159 ALA A C 1
ATOM 1227 O O . ALA A 1 159 ? -1.700 -7.602 -20.207 1.00 81.75 159 ALA A O 1
ATOM 1228 N N . LEU A 1 160 ? -0.123 -9.213 -20.216 1.00 83.06 160 LEU A N 1
ATOM 1229 C CA . LEU A 1 160 ? 0.297 -9.064 -18.819 1.00 83.06 160 LEU A CA 1
ATOM 1230 C C . LEU A 1 160 ? 1.351 -7.960 -18.643 1.00 83.06 160 LEU A C 1
ATOM 1232 O O . LEU A 1 160 ? 1.475 -7.407 -17.549 1.00 83.06 160 LEU A O 1
ATOM 1236 N N . ASP A 1 161 ? 2.091 -7.615 -19.701 1.00 81.69 161 ASP A N 1
ATOM 1237 C CA . ASP A 1 161 ? 3.096 -6.555 -19.661 1.00 81.69 161 ASP A CA 1
ATOM 1238 C C . ASP A 1 161 ? 2.461 -5.158 -19.528 1.00 81.69 161 ASP A C 1
ATOM 1240 O O . ASP A 1 161 ? 1.819 -4.618 -20.433 1.00 81.69 161 ASP A O 1
ATOM 1244 N N . ALA A 1 162 ? 2.684 -4.529 -18.375 1.00 78.44 162 ALA A N 1
ATOM 1245 C CA . ALA A 1 162 ? 2.232 -3.176 -18.070 1.00 78.44 162 ALA A CA 1
ATOM 1246 C C . ALA A 1 162 ? 3.302 -2.111 -18.378 1.00 78.44 162 ALA A C 1
ATOM 1248 O O . ALA A 1 162 ? 3.397 -1.106 -17.670 1.00 78.44 162 ALA A O 1
ATOM 1249 N N . GLY A 1 163 ? 4.106 -2.284 -19.436 1.00 76.75 163 GLY A N 1
ATOM 1250 C CA . GLY A 1 163 ? 5.186 -1.355 -19.804 1.00 76.75 163 GLY A CA 1
ATOM 1251 C C . GLY A 1 163 ? 4.754 0.116 -19.937 1.00 76.75 163 GLY A C 1
ATOM 1252 O O . GLY A 1 163 ? 5.513 1.027 -19.601 1.00 76.75 163 GLY A O 1
ATOM 1253 N N . TRP A 1 164 ? 3.499 0.370 -20.323 1.00 75.38 164 TRP A N 1
ATOM 1254 C CA . TRP A 1 164 ? 2.904 1.713 -20.388 1.00 75.38 164 TRP A CA 1
ATOM 1255 C C . TRP A 1 164 ? 2.807 2.423 -19.025 1.00 75.38 164 TRP A C 1
ATOM 1257 O O . TRP A 1 164 ? 2.735 3.651 -18.978 1.00 75.38 164 TRP A O 1
ATOM 1267 N N . ALA A 1 165 ? 2.813 1.683 -17.914 1.00 71.69 165 ALA A N 1
ATOM 1268 C CA . ALA A 1 165 ? 2.723 2.229 -16.562 1.00 71.69 165 ALA A CA 1
ATOM 1269 C C . ALA A 1 165 ? 4.073 2.754 -16.031 1.00 71.69 165 ALA A C 1
ATOM 1271 O O . ALA A 1 165 ? 4.129 3.274 -14.917 1.00 71.69 165 ALA A O 1
ATOM 1272 N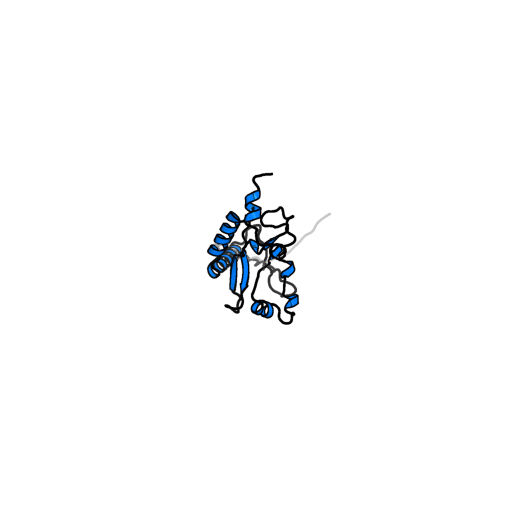 N . ARG A 1 166 ? 5.159 2.666 -16.821 1.00 65.19 166 ARG A N 1
ATOM 1273 C CA . ARG A 1 166 ? 6.525 3.074 -16.435 1.00 65.19 166 ARG A CA 1
ATOM 1274 C C . ARG A 1 166 ? 7.060 4.249 -17.267 1.00 65.19 166 ARG A C 1
ATOM 1276 O O . ARG A 1 166 ? 8.047 4.093 -17.985 1.00 65.19 166 ARG A O 1
ATOM 1283 N N . PRO A 1 167 ? 6.489 5.461 -17.153 1.00 53.12 167 PRO A N 1
ATOM 1284 C CA . PRO A 1 167 ? 6.952 6.603 -17.941 1.00 53.12 167 PRO A CA 1
ATOM 1285 C C . PRO A 1 167 ? 8.409 6.998 -17.632 1.00 53.12 167 PRO A C 1
ATOM 1287 O O . PRO A 1 167 ? 9.127 7.420 -18.530 1.00 53.12 167 PRO A O 1
ATOM 1290 N N . ALA A 1 168 ? 8.886 6.800 -16.395 1.00 53.41 168 ALA A N 1
ATOM 1291 C CA . ALA A 1 168 ? 10.254 7.153 -15.999 1.00 53.41 168 ALA A CA 1
ATOM 1292 C C . ALA A 1 168 ? 11.340 6.205 -16.546 1.00 53.41 168 ALA A C 1
ATOM 1294 O O . ALA A 1 168 ? 12.486 6.621 -16.663 1.00 53.41 168 ALA A O 1
ATOM 1295 N N . LEU A 1 169 ? 11.007 4.953 -16.886 1.00 50.44 169 LEU A N 1
ATOM 1296 C CA . LEU A 1 169 ? 11.975 4.004 -17.454 1.00 50.44 169 LEU A CA 1
ATOM 1297 C C . LEU A 1 169 ? 12.094 4.156 -18.979 1.00 50.44 169 LEU A C 1
ATOM 1299 O O . LEU A 1 169 ? 13.154 3.902 -19.541 1.00 50.44 169 LEU A O 1
ATOM 1303 N N . LEU A 1 170 ? 11.016 4.588 -19.640 1.00 45.97 170 LEU A N 1
ATOM 1304 C CA . LEU A 1 170 ? 10.953 4.715 -21.098 1.00 45.97 170 LEU A CA 1
ATOM 1305 C C . LEU A 1 170 ? 11.741 5.923 -21.637 1.00 45.97 170 LEU A C 1
ATOM 1307 O O . LEU A 1 170 ? 12.285 5.835 -22.733 1.00 45.97 170 LEU A O 1
ATOM 1311 N N . ASP A 1 171 ? 11.856 7.005 -20.858 1.00 50.12 171 ASP A N 1
ATOM 1312 C CA . ASP A 1 171 ? 12.581 8.235 -21.233 1.00 50.12 171 ASP A CA 1
ATOM 1313 C C . ASP A 1 171 ? 13.910 8.433 -20.477 1.00 50.12 171 ASP A C 1
ATOM 1315 O O . ASP A 1 171 ? 14.576 9.462 -20.628 1.00 50.12 171 ASP A O 1
ATOM 1319 N N . ALA A 1 172 ? 14.336 7.459 -19.664 1.00 51.62 172 ALA A N 1
ATOM 1320 C CA . ALA A 1 172 ? 15.618 7.528 -18.970 1.00 51.62 172 ALA A CA 1
ATOM 1321 C C . ALA A 1 172 ? 16.777 7.282 -19.948 1.00 51.62 172 ALA A C 1
ATOM 1323 O O . ALA A 1 172 ? 17.365 6.200 -20.006 1.00 51.62 172 ALA A O 1
ATOM 1324 N N . ALA A 1 173 ? 17.170 8.323 -20.685 1.00 57.66 173 ALA A N 1
ATOM 1325 C CA . ALA A 1 173 ? 18.556 8.425 -21.114 1.00 57.66 173 ALA A CA 1
ATOM 1326 C C . ALA A 1 173 ? 19.447 8.249 -19.865 1.00 57.66 173 ALA A C 1
ATOM 1328 O O . ALA A 1 173 ? 19.114 8.806 -18.811 1.00 57.66 173 ALA A O 1
ATOM 1329 N N . PRO A 1 174 ? 20.554 7.484 -19.937 1.00 60.62 174 PRO A N 1
ATOM 1330 C CA . PRO A 1 174 ? 21.491 7.377 -18.826 1.00 60.62 174 PRO A CA 1
ATOM 1331 C C . PRO A 1 174 ? 21.805 8.776 -18.304 1.00 60.62 174 PRO A C 1
ATOM 1333 O O . PRO A 1 174 ? 22.133 9.654 -19.102 1.00 60.62 174 PRO A O 1
ATOM 1336 N N . HIS A 1 175 ? 21.662 9.002 -16.995 1.00 59.75 175 HIS A N 1
ATOM 1337 C CA . HIS A 1 175 ? 21.970 10.299 -16.401 1.00 59.75 175 HIS A CA 1
ATOM 1338 C C . HIS A 1 175 ? 23.398 10.704 -16.782 1.00 59.75 175 HIS A C 1
ATOM 1340 O O . HIS A 1 175 ? 24.374 10.161 -16.257 1.00 59.75 175 HIS A O 1
ATOM 1346 N N . ASP A 1 176 ? 23.512 11.648 -17.716 1.00 67.88 176 ASP A N 1
ATOM 1347 C CA . ASP A 1 176 ? 24.798 12.135 -18.181 1.00 67.88 176 ASP A CA 1
ATOM 1348 C C . ASP A 1 176 ? 25.428 12.992 -17.079 1.00 67.88 176 ASP A C 1
ATOM 1350 O O . ASP A 1 176 ? 25.052 14.139 -16.813 1.00 67.88 176 ASP A O 1
ATOM 1354 N N . ARG A 1 177 ? 26.408 12.389 -16.406 1.00 61.12 177 ARG A N 1
ATOM 1355 C CA . ARG A 1 177 ? 27.186 13.008 -15.335 1.00 61.12 177 ARG A CA 1
ATOM 1356 C C . ARG A 1 177 ? 27.925 14.262 -15.811 1.00 61.12 177 ARG A C 1
ATOM 1358 O O . ARG A 1 177 ? 28.216 15.129 -14.984 1.00 61.12 177 ARG A O 1
ATOM 1365 N N . GLU A 1 178 ? 28.255 14.364 -17.097 1.00 64.06 178 GLU A N 1
ATOM 1366 C CA . GLU A 1 178 ? 28.929 15.535 -17.657 1.00 64.06 178 GLU A CA 1
ATOM 1367 C C . GLU A 1 178 ? 27.960 16.705 -17.847 1.00 64.06 178 GLU A C 1
ATOM 1369 O O . GLU A 1 178 ? 28.297 17.832 -17.480 1.00 64.06 178 GLU A O 1
ATOM 1374 N N . ALA A 1 179 ? 26.728 16.443 -18.292 1.00 61.34 179 ALA A N 1
ATOM 1375 C CA . ALA A 1 179 ? 25.688 17.464 -18.428 1.00 61.34 179 ALA A CA 1
ATOM 1376 C C . ALA A 1 179 ? 25.306 18.105 -17.077 1.00 61.34 179 ALA A C 1
ATOM 1378 O O . ALA A 1 179 ? 25.159 19.324 -16.984 1.00 61.34 179 ALA A O 1
ATOM 1379 N N . ALA A 1 180 ? 25.236 17.313 -16.000 1.00 61.03 180 ALA A N 1
ATOM 1380 C CA . ALA A 1 180 ? 24.912 17.805 -14.657 1.00 61.03 180 ALA A CA 1
ATOM 1381 C C . ALA A 1 180 ? 25.963 18.780 -14.080 1.00 61.03 180 ALA A C 1
ATOM 1383 O O . ALA A 1 180 ? 25.627 19.663 -13.289 1.00 61.03 180 ALA A O 1
ATOM 1384 N N . ARG A 1 181 ? 27.238 18.660 -14.480 1.00 62.47 181 ARG A N 1
ATOM 1385 C CA . ARG A 1 181 ? 28.319 19.554 -14.016 1.00 62.47 181 ARG A CA 1
ATOM 1386 C C . ARG A 1 181 ? 28.207 20.977 -14.567 1.00 62.47 181 ARG A C 1
ATOM 1388 O O . ARG A 1 181 ? 28.760 21.894 -13.965 1.00 62.47 181 ARG A O 1
ATOM 1395 N N . ASN A 1 182 ? 27.487 21.172 -15.670 1.00 63.81 182 ASN A N 1
ATOM 1396 C CA . ASN A 1 182 ? 27.469 22.437 -16.406 1.00 63.81 182 ASN A CA 1
ATOM 1397 C C . ASN A 1 182 ? 26.320 23.389 -16.014 1.00 63.81 182 ASN A C 1
ATOM 1399 O O . ASN A 1 182 ? 26.215 24.470 -16.586 1.00 63.81 182 ASN A O 1
ATOM 1403 N N . TYR A 1 183 ? 25.503 23.065 -15.002 1.00 60.47 183 TYR A N 1
ATOM 1404 C CA . TYR A 1 183 ? 24.368 23.904 -14.569 1.00 60.47 183 TYR A CA 1
ATOM 1405 C C . TYR A 1 183 ? 24.736 25.221 -13.854 1.00 60.47 183 TYR A C 1
ATOM 1407 O O . TYR A 1 183 ? 23.844 25.987 -13.502 1.00 60.47 183 TYR A O 1
ATOM 1415 N N . ALA A 1 184 ? 26.021 25.518 -13.641 1.00 58.91 184 ALA A N 1
ATOM 1416 C CA . ALA A 1 184 ? 26.464 26.707 -12.903 1.00 58.91 184 ALA A CA 1
ATOM 1417 C C . ALA A 1 184 ? 26.958 27.879 -13.777 1.00 58.91 184 ALA A C 1
ATOM 1419 O O . ALA A 1 184 ? 27.375 28.888 -13.221 1.00 58.91 184 ALA A O 1
ATOM 1420 N N . ASN A 1 185 ? 26.929 27.774 -15.112 1.00 54.22 185 ASN A N 1
ATOM 1421 C CA . ASN A 1 185 ? 27.445 28.823 -16.006 1.00 54.22 185 ASN A CA 1
ATOM 1422 C C . ASN A 1 185 ? 26.498 29.112 -17.188 1.00 54.22 185 ASN A C 1
ATOM 1424 O O . ASN A 1 185 ? 26.891 28.957 -18.345 1.00 54.22 185 ASN A O 1
ATOM 1428 N N . ALA A 1 186 ? 25.264 29.529 -16.897 1.00 48.78 186 ALA A N 1
ATOM 1429 C CA . ALA A 1 186 ? 24.374 30.182 -17.860 1.00 48.78 186 ALA A CA 1
ATOM 1430 C C . ALA A 1 186 ? 23.898 31.523 -17.296 1.00 48.78 186 ALA A C 1
ATOM 1432 O O . ALA A 1 186 ? 23.504 31.542 -16.108 1.00 48.78 186 ALA A O 1
#

Nearest PDB structures (foldseek):
  7wmp-assembly1_a  TM=8.839E-01  e=3.389E-01  Helicobacter phage KHP30
  8k39-assembly1_f  TM=6.239E-01  e=7.841E+00  Escherichia phage Lambda